Protein AF-A0AA38CGT9-F1 (afdb_monomer_lite)

pLDDT: mean 78.84, std 23.97, range [26.47, 98.62]

Sequence (277 aa):
IRGKESAFHPVMIKVRHFITTVLLWPCLDSDEVLKAQHGCIDCLALMICSEFGISDTNLPSSQSSNPDTPQKKSRLIEEVIDQPDHATLQSNAVAESVISAVIRSLTLQQETLPFIISKEPHSSISDDGQKTSIPMTFRLCMANVLISACQKISRSGKSLLSSMTLPALIDFVRVSDNPQMRSACLQVVFTAVYHLKSFVLPYANDLLRLSIDALRNRGLAEERIVGAKLMASLMASDEVVVKEIAPNLMDAKVVLRNISFMDTSMEVRSLCEKLLE

InterPro domains:
  IPR016024 Armadillo-type fold [SSF48371] (28-252)

Foldseek 3Di:
DAFLVVLPDVVVVVVLLVLLLLLPDDPPVDPVSVVSLVVSLLVLLVSLLRNQVDPDDDDPDDDDDDDDDDDPDDDDDDDDDDDDDDDDPPPPPPPDRSLNVLLCLQQDFFDQPPPRCPPDPDDPDDPDPPRDTRDPSSSLSSLSSLLSNLQPHDLRCLLVSLVSLVVSLLVSLVPDPDLVSNLSSLLSVLSSLQRSFCSNQVCLQSLLVCLLVQCVDPGDPSSVLSSLSSNVSQCVGDPSSVVSCVVVVVVVLVSLVVCLPDPPDPSSNVSSVVVND

Organism: Taxus chinensis (NCBI:txid29808)

Radius of gyration: 22.94 Å; chains: 1; bounding box: 50×61×73 Å

Structure (mmCIF, N/CA/C/O backbone):
data_AF-A0AA38CGT9-F1
#
_entry.id   AF-A0AA38CGT9-F1
#
loop_
_atom_site.group_PDB
_atom_site.id
_atom_site.type_symbol
_atom_site.label_atom_id
_atom_site.label_alt_id
_atom_site.label_comp_id
_atom_site.label_asym_id
_atom_site.label_entity_id
_atom_site.label_seq_id
_atom_site.pdbx_PDB_ins_code
_atom_site.Cartn_x
_atom_site.Cartn_y
_atom_site.Cartn_z
_atom_site.occupancy
_atom_site.B_iso_or_equiv
_atom_site.auth_seq_id
_atom_site.auth_comp_id
_atom_site.auth_asym_id
_atom_site.auth_atom_id
_atom_site.pdbx_PDB_model_num
ATOM 1 N N . ILE A 1 1 ? 9.557 13.959 -28.254 1.00 47.53 1 ILE A N 1
ATOM 2 C CA . ILE A 1 1 ? 8.501 13.104 -27.663 1.00 47.53 1 ILE A CA 1
ATOM 3 C C . ILE A 1 1 ? 8.327 13.552 -26.218 1.00 47.53 1 ILE A C 1
ATOM 5 O O . ILE A 1 1 ? 9.305 13.535 -25.482 1.00 47.53 1 ILE A O 1
ATOM 9 N N . ARG A 1 2 ? 7.162 14.089 -25.844 1.00 48.09 2 ARG A N 1
ATOM 10 C CA . ARG A 1 2 ? 6.858 14.542 -24.474 1.00 48.09 2 ARG A CA 1
ATOM 11 C C . ARG A 1 2 ? 5.537 13.908 -24.047 1.00 48.09 2 ARG A C 1
ATOM 13 O O . ARG A 1 2 ? 4.644 13.776 -24.875 1.00 48.09 2 ARG A O 1
ATOM 20 N N . GLY A 1 3 ? 5.409 13.544 -22.773 1.00 57.91 3 GLY A N 1
ATOM 21 C CA . GLY A 1 3 ? 4.135 13.089 -22.217 1.00 57.91 3 GLY A CA 1
ATOM 22 C C . GLY A 1 3 ? 3.815 11.610 -22.363 1.00 57.91 3 GLY A C 1
ATOM 23 O O . GLY A 1 3 ? 4.720 10.786 -22.439 1.00 57.91 3 GLY A O 1
ATOM 24 N N . LYS A 1 4 ? 2.516 11.286 -22.414 1.00 53.25 4 LYS A N 1
ATOM 25 C CA . LYS A 1 4 ? 1.984 9.913 -22.472 1.00 53.25 4 LYS A CA 1
ATOM 26 C C . LYS A 1 4 ? 2.553 9.098 -23.643 1.00 53.25 4 LYS A C 1
ATOM 28 O O . LYS A 1 4 ? 2.815 7.912 -23.493 1.00 53.25 4 LYS A O 1
ATOM 33 N N . GLU A 1 5 ? 2.840 9.746 -24.772 1.00 54.81 5 GLU A N 1
ATOM 34 C CA . GLU A 1 5 ? 3.484 9.127 -25.944 1.00 54.81 5 GLU A CA 1
ATOM 35 C C . GLU A 1 5 ? 4.954 8.745 -25.699 1.00 54.81 5 GLU A C 1
ATOM 37 O O . GLU A 1 5 ? 5.496 7.873 -26.373 1.00 54.81 5 GLU A O 1
ATOM 42 N N . SER A 1 6 ? 5.608 9.362 -24.708 1.00 60.78 6 SER A N 1
ATOM 43 C CA . SER A 1 6 ? 6.970 9.006 -24.309 1.00 60.78 6 SER A CA 1
ATOM 44 C C . SER A 1 6 ? 7.015 7.673 -23.575 1.00 60.78 6 SER A C 1
ATOM 46 O O . SER A 1 6 ? 7.972 6.935 -23.780 1.00 60.78 6 SER A O 1
ATOM 48 N N . ALA A 1 7 ? 6.004 7.345 -22.762 1.00 57.72 7 ALA A N 1
ATOM 49 C CA . ALA A 1 7 ? 5.976 6.116 -21.961 1.00 57.72 7 ALA A CA 1
ATOM 50 C C . ALA A 1 7 ? 5.970 4.844 -22.828 1.00 57.72 7 ALA A C 1
ATOM 52 O O . ALA A 1 7 ? 6.564 3.835 -22.456 1.0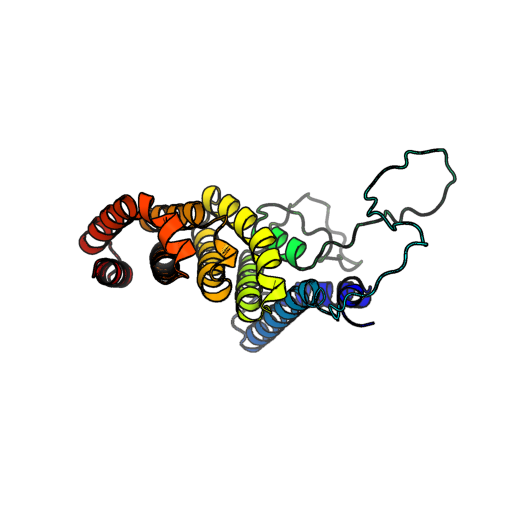0 57.72 7 ALA A O 1
ATOM 53 N N . PHE A 1 8 ? 5.376 4.925 -24.021 1.00 63.81 8 PHE A N 1
ATOM 54 C CA . PHE A 1 8 ? 5.295 3.822 -24.982 1.00 63.81 8 PHE A CA 1
ATOM 55 C C . PHE A 1 8 ? 6.415 3.840 -26.031 1.00 63.81 8 PHE A C 1
ATOM 57 O O . PHE A 1 8 ? 6.437 3.006 -26.936 1.00 63.81 8 PHE A O 1
ATOM 64 N N . HIS A 1 9 ? 7.368 4.771 -25.927 1.00 72.31 9 HIS A N 1
ATOM 65 C CA . HIS A 1 9 ? 8.495 4.830 -26.847 1.00 72.31 9 HIS A CA 1
ATOM 66 C C . HIS A 1 9 ? 9.401 3.592 -26.674 1.00 72.31 9 HIS A C 1
ATOM 68 O O . HIS A 1 9 ? 9.695 3.214 -25.537 1.00 72.31 9 HIS A O 1
ATOM 74 N N . PRO A 1 10 ? 9.948 2.992 -27.751 1.00 74.56 10 PRO A N 1
ATOM 75 C CA . PRO A 1 10 ? 10.809 1.806 -27.654 1.00 74.56 10 PRO A CA 1
ATOM 76 C C . PRO A 1 10 ? 12.014 1.968 -26.713 1.00 74.56 10 PRO A C 1
ATOM 78 O O . PRO A 1 10 ? 12.469 1.004 -26.099 1.00 74.56 10 PRO A O 1
ATOM 81 N N . VAL A 1 11 ? 12.522 3.195 -26.551 1.00 79.38 11 VAL A N 1
ATOM 82 C CA . VAL A 1 11 ? 13.585 3.488 -25.572 1.00 79.38 11 VAL A CA 1
ATOM 83 C C . VAL A 1 11 ? 13.093 3.296 -24.138 1.00 79.38 11 VAL A C 1
ATOM 85 O O . VAL A 1 11 ? 13.843 2.767 -23.330 1.00 79.38 11 VAL A O 1
ATOM 88 N N . MET A 1 12 ? 11.846 3.647 -23.812 1.00 80.50 12 MET A N 1
ATOM 89 C CA . MET A 1 12 ? 11.295 3.412 -22.471 1.00 80.50 12 MET A CA 1
ATOM 90 C C . MET A 1 12 ? 11.120 1.927 -22.175 1.00 80.50 12 MET A C 1
ATOM 92 O O . MET A 1 12 ? 11.349 1.508 -21.045 1.00 80.50 12 MET A O 1
ATOM 96 N N . ILE A 1 13 ? 10.824 1.110 -23.190 1.00 79.44 13 ILE A N 1
ATOM 97 C CA . ILE A 1 13 ? 10.810 -0.351 -23.044 1.00 79.44 13 ILE A CA 1
ATOM 98 C C . ILE A 1 13 ? 12.214 -0.863 -22.679 1.00 79.44 13 ILE A C 1
ATOM 100 O O . ILE A 1 13 ? 12.352 -1.653 -21.745 1.00 79.44 13 ILE A O 1
ATOM 104 N N . LYS A 1 14 ? 13.263 -0.373 -23.358 1.00 83.38 14 LYS A N 1
ATOM 105 C CA . LYS A 1 14 ? 14.663 -0.716 -23.039 1.00 83.38 14 LYS A CA 1
ATOM 106 C C . LYS A 1 14 ? 15.088 -0.220 -21.653 1.00 83.38 14 LYS A C 1
ATOM 108 O O . LYS A 1 14 ? 15.727 -0.965 -20.919 1.00 83.38 14 LYS A O 1
ATOM 113 N N . VAL A 1 15 ? 14.707 1.004 -21.280 1.00 86.69 15 VAL A N 1
ATOM 114 C CA . VAL A 1 15 ? 14.969 1.572 -19.947 1.00 86.69 15 VAL A CA 1
ATOM 115 C C . VAL A 1 15 ? 14.295 0.728 -18.867 1.00 86.69 15 VAL A C 1
ATOM 117 O O . VAL A 1 15 ? 14.950 0.341 -17.906 1.00 86.69 15 VAL A O 1
ATOM 120 N N . ARG A 1 16 ? 13.023 0.358 -19.052 1.00 87.00 16 ARG A N 1
ATOM 121 C CA . ARG A 1 16 ? 12.296 -0.523 -18.129 1.00 87.00 16 ARG A CA 1
ATOM 122 C C . ARG A 1 16 ? 12.985 -1.876 -17.979 1.00 87.00 16 ARG A C 1
ATOM 124 O O . ARG A 1 16 ? 13.112 -2.366 -16.861 1.00 87.00 16 ARG A O 1
ATOM 131 N N . HIS A 1 17 ? 13.443 -2.467 -19.080 1.00 85.44 17 HIS A N 1
ATOM 132 C CA . HIS A 1 17 ? 14.193 -3.720 -19.036 1.00 85.44 17 HIS A CA 1
ATOM 133 C C . HIS A 1 17 ? 15.483 -3.570 -18.218 1.00 85.44 17 HIS A C 1
ATOM 135 O O . HIS A 1 17 ? 15.689 -4.331 -17.280 1.00 85.44 17 HIS A O 1
ATOM 141 N N . PHE A 1 18 ? 16.289 -2.539 -18.496 1.00 89.12 18 PHE A N 1
ATOM 142 C CA . PHE A 1 18 ? 17.517 -2.267 -17.745 1.00 89.12 18 PHE A CA 1
ATOM 143 C C . PHE A 1 18 ? 17.257 -2.082 -16.244 1.00 89.12 18 PHE A C 1
ATOM 145 O O . PHE A 1 18 ? 17.912 -2.720 -15.422 1.00 89.12 18 PHE A O 1
ATOM 152 N N . ILE A 1 19 ? 16.261 -1.264 -15.886 1.00 92.25 19 ILE A N 1
ATOM 153 C CA . ILE A 1 19 ? 15.870 -1.051 -14.489 1.00 92.25 19 ILE A CA 1
ATOM 154 C C . ILE A 1 19 ? 15.489 -2.379 -13.829 1.00 92.25 19 ILE A C 1
ATOM 156 O O . ILE A 1 19 ? 15.904 -2.666 -12.708 1.00 92.25 19 ILE A O 1
ATOM 160 N N . THR A 1 20 ? 14.725 -3.215 -14.531 1.00 89.06 20 THR A N 1
ATOM 161 C CA . THR A 1 20 ? 14.273 -4.492 -13.978 1.00 89.06 20 THR A CA 1
ATOM 162 C C . THR A 1 20 ? 15.441 -5.447 -13.730 1.00 89.06 20 THR A C 1
ATOM 164 O O . THR A 1 20 ? 15.470 -6.110 -12.698 1.00 89.06 20 THR A O 1
ATOM 167 N N . THR A 1 21 ? 16.442 -5.463 -14.614 1.00 89.31 21 THR A N 1
ATOM 168 C CA . THR A 1 21 ? 17.681 -6.229 -14.419 1.00 89.31 21 THR A CA 1
ATOM 169 C C . THR A 1 21 ? 18.434 -5.789 -13.162 1.00 89.31 21 THR A C 1
ATOM 171 O O . THR A 1 21 ? 18.861 -6.640 -12.387 1.00 89.31 21 THR A O 1
ATOM 174 N N . VAL A 1 22 ? 18.550 -4.478 -12.913 1.00 90.44 22 VAL A N 1
ATOM 175 C CA . VAL A 1 22 ? 19.199 -3.944 -11.698 1.00 90.44 22 VAL A CA 1
ATOM 176 C C . VAL A 1 22 ? 18.428 -4.330 -10.432 1.00 90.44 22 VAL A C 1
ATOM 178 O O . VAL A 1 22 ? 19.018 -4.724 -9.427 1.00 90.44 22 VAL A O 1
ATOM 181 N N . LEU A 1 23 ? 17.095 -4.273 -10.472 1.00 91.19 23 LEU A N 1
ATOM 182 C CA . LEU A 1 23 ? 16.244 -4.665 -9.342 1.00 91.19 23 LEU A CA 1
ATOM 183 C C . LEU A 1 23 ? 16.287 -6.170 -9.035 1.00 91.19 23 LEU A C 1
ATOM 185 O O . LEU A 1 23 ? 15.929 -6.574 -7.932 1.00 91.19 23 LEU A O 1
ATOM 189 N N . LEU A 1 24 ? 16.732 -6.994 -9.986 1.00 90.12 24 LEU A N 1
ATOM 190 C CA . LEU A 1 24 ? 16.938 -8.432 -9.802 1.00 90.12 24 LEU A CA 1
ATOM 191 C C . LEU A 1 24 ? 18.344 -8.785 -9.301 1.00 90.12 24 LEU A C 1
ATOM 193 O O . LEU A 1 24 ? 18.603 -9.959 -9.031 1.00 90.12 24 LEU A O 1
ATOM 197 N N . TRP A 1 25 ? 19.256 -7.814 -9.166 1.00 88.75 25 TRP A N 1
ATOM 198 C CA . TRP A 1 25 ? 20.580 -8.093 -8.621 1.00 88.75 25 TRP A CA 1
ATOM 199 C C . TRP A 1 25 ? 20.498 -8.671 -7.203 1.00 88.75 25 TRP A C 1
ATOM 201 O O . TRP A 1 25 ? 19.700 -8.201 -6.382 1.00 88.75 25 TRP A O 1
ATOM 211 N N . PRO A 1 26 ? 21.325 -9.685 -6.891 1.00 81.38 26 PRO A N 1
ATOM 212 C CA . PRO A 1 26 ? 21.371 -10.254 -5.558 1.00 81.38 26 PRO A CA 1
ATOM 213 C C . PRO A 1 26 ? 21.882 -9.195 -4.581 1.00 81.38 26 PRO A C 1
ATOM 215 O O . PRO A 1 26 ? 22.960 -8.626 -4.752 1.00 81.38 26 PRO A O 1
ATOM 218 N N . CYS A 1 27 ? 21.095 -8.932 -3.544 1.00 67.75 27 CYS A N 1
ATOM 219 C CA . CYS A 1 27 ? 21.459 -7.996 -2.492 1.00 67.75 27 CYS A CA 1
ATOM 220 C C . CYS A 1 27 ? 22.403 -8.691 -1.499 1.00 67.75 27 CYS A C 1
ATOM 222 O O . CYS A 1 27 ? 21.983 -9.140 -0.439 1.00 67.75 27 CYS A O 1
ATOM 224 N N . LEU A 1 28 ? 23.670 -8.853 -1.885 1.00 64.12 28 LEU A N 1
ATOM 225 C CA . LEU A 1 28 ? 24.733 -9.383 -1.028 1.00 64.12 28 LEU A CA 1
ATOM 226 C C . LEU A 1 28 ? 25.359 -8.225 -0.237 1.00 64.12 28 LEU A C 1
ATOM 228 O O . LEU A 1 28 ? 26.441 -7.778 -0.600 1.00 64.12 28 LEU A O 1
ATOM 232 N N . ASP A 1 29 ? 24.632 -7.676 0.745 1.00 61.06 29 ASP A N 1
ATOM 233 C CA . ASP A 1 29 ? 25.070 -6.648 1.722 1.00 61.06 29 ASP A CA 1
ATOM 234 C C . ASP A 1 29 ? 25.970 -5.511 1.185 1.00 61.06 29 ASP A C 1
ATOM 236 O O . ASP A 1 29 ? 26.793 -4.940 1.899 1.00 61.06 29 ASP A O 1
ATOM 240 N N . SER A 1 30 ? 25.825 -5.158 -0.093 1.00 75.12 30 SER A N 1
ATOM 241 C CA . SER A 1 30 ? 26.605 -4.104 -0.731 1.00 75.12 30 SER A CA 1
ATOM 242 C C . SER A 1 30 ? 25.763 -2.840 -0.804 1.00 75.12 30 SER A C 1
ATOM 244 O O . SER A 1 30 ? 24.785 -2.778 -1.555 1.00 75.12 30 SER A O 1
ATOM 246 N N . ASP A 1 31 ? 26.176 -1.815 -0.058 1.00 83.62 31 ASP A N 1
ATOM 247 C CA . ASP A 1 31 ? 25.541 -0.491 -0.049 1.00 83.62 31 ASP A CA 1
ATOM 248 C C . ASP A 1 31 ? 25.339 0.078 -1.462 1.00 83.62 31 ASP A C 1
ATOM 250 O O . ASP A 1 31 ? 24.349 0.758 -1.730 1.00 83.62 31 ASP A O 1
ATOM 254 N N . GLU A 1 32 ? 26.246 -0.219 -2.393 1.00 88.19 32 GLU A N 1
ATOM 255 C CA . GLU A 1 32 ? 26.167 0.265 -3.773 1.00 88.19 32 GLU A CA 1
ATOM 256 C C . GLU A 1 32 ? 25.029 -0.392 -4.567 1.00 88.19 32 GLU A C 1
ATOM 258 O O . GLU A 1 32 ? 24.327 0.288 -5.319 1.00 88.19 32 GLU A O 1
ATOM 263 N N . VAL A 1 33 ? 24.778 -1.690 -4.355 1.00 87.44 33 VAL A N 1
ATOM 264 C CA . VAL A 1 33 ? 23.647 -2.396 -4.984 1.00 87.44 33 VAL A CA 1
ATOM 265 C C . VAL A 1 33 ? 22.328 -1.831 -4.465 1.00 87.44 33 VAL A C 1
ATOM 267 O O . VAL A 1 33 ? 21.442 -1.514 -5.259 1.00 87.44 33 VAL A O 1
ATOM 270 N N . LEU A 1 34 ? 22.214 -1.622 -3.151 1.00 88.19 34 LEU A N 1
ATOM 271 C CA . LEU A 1 34 ? 21.019 -1.040 -2.535 1.00 88.19 34 LEU A CA 1
ATOM 272 C C . LEU A 1 34 ? 20.738 0.380 -3.043 1.00 88.19 34 LEU A C 1
ATOM 274 O O . LEU A 1 34 ? 19.595 0.700 -3.376 1.00 88.19 34 LEU A O 1
ATOM 278 N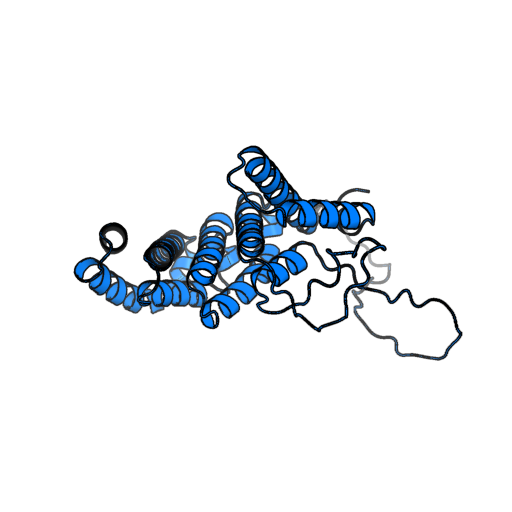 N . LYS A 1 35 ? 21.769 1.225 -3.172 1.00 90.81 35 LYS A N 1
ATOM 279 C CA . LYS A 1 35 ? 21.636 2.574 -3.753 1.00 90.81 35 LYS A CA 1
ATOM 280 C C . LYS A 1 35 ? 21.158 2.523 -5.203 1.00 90.81 35 LYS A C 1
ATOM 282 O O . LYS A 1 35 ? 20.254 3.274 -5.572 1.00 90.81 35 LYS A O 1
ATOM 287 N N . ALA A 1 36 ? 21.721 1.627 -6.016 1.00 92.56 36 ALA A N 1
ATOM 288 C CA . ALA A 1 36 ? 21.302 1.450 -7.405 1.00 92.56 36 ALA A CA 1
ATOM 289 C C . ALA A 1 36 ? 19.837 0.992 -7.505 1.00 92.56 36 ALA A C 1
ATOM 291 O O . ALA A 1 36 ? 19.068 1.531 -8.306 1.00 92.56 36 ALA A O 1
ATOM 292 N N . GLN A 1 37 ? 19.423 0.054 -6.650 1.00 93.38 37 GLN A N 1
ATOM 293 C CA . GLN A 1 37 ? 18.037 -0.408 -6.573 1.00 93.38 37 GLN A CA 1
ATOM 294 C C . GLN A 1 37 ? 17.087 0.704 -6.117 1.00 93.38 37 GLN A C 1
ATOM 296 O O . GLN A 1 37 ? 16.008 0.855 -6.688 1.00 93.38 37 GLN A O 1
ATOM 301 N N . HIS A 1 38 ? 17.492 1.535 -5.156 1.00 93.50 38 HIS A N 1
ATOM 302 C CA . HIS A 1 38 ? 16.701 2.683 -4.719 1.00 93.50 38 HIS A CA 1
ATOM 303 C C . HIS A 1 38 ? 16.511 3.714 -5.844 1.00 93.50 38 HIS A C 1
ATOM 305 O O . HIS A 1 38 ? 15.390 4.152 -6.101 1.00 93.50 38 HIS A O 1
ATOM 311 N N . GLY A 1 39 ? 17.576 4.028 -6.592 1.00 95.44 39 GLY A N 1
ATOM 312 C CA . GLY A 1 39 ? 17.483 4.882 -7.782 1.00 95.44 39 GLY A CA 1
ATOM 313 C C . GLY A 1 39 ? 16.562 4.298 -8.862 1.00 95.44 39 GLY A C 1
ATOM 314 O O . GLY A 1 39 ? 15.791 5.023 -9.491 1.00 95.44 39 GLY A O 1
ATOM 315 N N . CYS A 1 40 ? 16.583 2.977 -9.039 1.00 96.50 40 CYS A N 1
ATOM 316 C CA . CYS A 1 40 ? 15.691 2.257 -9.947 1.00 96.50 40 CYS A CA 1
ATOM 317 C C . CYS A 1 40 ? 14.219 2.310 -9.514 1.00 96.50 40 CYS A C 1
ATOM 319 O O . CYS A 1 40 ? 13.343 2.537 -10.352 1.00 96.50 40 CYS A O 1
ATOM 321 N N . ILE A 1 41 ? 13.948 2.146 -8.216 1.00 96.62 41 ILE A N 1
ATOM 322 C CA . ILE A 1 41 ? 12.610 2.293 -7.627 1.00 96.62 41 ILE A CA 1
ATOM 323 C C . ILE A 1 41 ? 12.056 3.688 -7.929 1.00 96.62 41 ILE A C 1
ATOM 325 O O . ILE A 1 41 ? 10.935 3.830 -8.422 1.00 96.62 41 ILE A O 1
ATOM 329 N N . ASP A 1 42 ? 12.869 4.715 -7.696 1.00 96.44 42 ASP A N 1
ATOM 330 C CA . ASP A 1 42 ? 12.487 6.099 -7.942 1.00 96.44 42 ASP A CA 1
ATOM 331 C C . ASP A 1 42 ? 12.273 6.408 -9.422 1.00 96.44 42 ASP A C 1
ATOM 333 O O . ASP A 1 42 ? 11.343 7.139 -9.773 1.00 96.44 42 ASP A O 1
ATOM 337 N N . CYS A 1 43 ? 13.082 5.820 -10.303 1.00 95.31 43 CYS A N 1
ATOM 338 C CA . CYS A 1 43 ? 12.905 5.961 -11.740 1.00 95.31 43 CYS A CA 1
ATOM 339 C C . CYS A 1 43 ? 11.570 5.356 -12.204 1.00 95.31 43 CYS A C 1
ATOM 341 O O . CYS A 1 43 ? 10.806 6.033 -12.894 1.00 95.31 43 CYS A O 1
ATOM 343 N N . LEU A 1 44 ? 11.230 4.134 -11.772 1.00 94.75 44 LEU A N 1
ATOM 344 C CA . LEU A 1 44 ? 9.938 3.516 -12.101 1.00 94.75 44 LEU A CA 1
ATOM 345 C C . LEU A 1 44 ? 8.757 4.311 -11.541 1.00 94.75 44 LEU A C 1
ATOM 347 O O . LEU A 1 44 ? 7.756 4.482 -12.235 1.00 94.75 44 LEU A O 1
ATOM 351 N N . ALA A 1 45 ? 8.872 4.843 -10.323 1.00 95.81 45 ALA A N 1
ATOM 352 C CA . ALA A 1 45 ? 7.835 5.686 -9.740 1.00 95.81 45 ALA A CA 1
ATOM 353 C C . ALA A 1 45 ? 7.592 6.954 -10.577 1.00 95.81 45 ALA A C 1
ATOM 355 O O . ALA A 1 45 ? 6.442 7.325 -10.820 1.00 95.81 45 ALA A O 1
ATOM 356 N N . LEU A 1 46 ? 8.656 7.593 -11.078 1.00 92.88 46 LEU A N 1
ATOM 357 C CA . LEU A 1 46 ? 8.547 8.736 -11.989 1.00 92.88 46 LEU A CA 1
ATOM 358 C C . LEU A 1 46 ? 7.952 8.343 -13.344 1.00 92.88 46 LEU A C 1
ATOM 360 O O . LEU A 1 46 ? 7.147 9.101 -13.886 1.00 92.88 46 LEU A O 1
ATOM 364 N N . MET A 1 47 ? 8.291 7.162 -13.871 1.00 91.62 47 MET A N 1
ATOM 365 C CA . MET A 1 47 ? 7.662 6.638 -15.085 1.00 91.62 47 MET A CA 1
ATOM 366 C C . MET A 1 47 ? 6.149 6.482 -14.884 1.00 91.62 47 MET A C 1
ATOM 368 O O . MET A 1 47 ? 5.394 7.033 -15.682 1.00 91.62 47 MET A O 1
ATOM 372 N N . ILE A 1 48 ? 5.700 5.864 -13.784 1.00 92.12 48 ILE A N 1
ATOM 373 C CA . ILE A 1 48 ? 4.271 5.768 -13.424 1.00 92.12 48 ILE A CA 1
ATOM 374 C C . ILE A 1 48 ? 3.635 7.160 -13.332 1.00 92.12 48 ILE A C 1
ATOM 376 O O . ILE A 1 48 ? 2.592 7.414 -13.930 1.00 92.12 48 ILE A O 1
ATOM 380 N N . CYS A 1 49 ? 4.274 8.100 -12.629 1.00 92.19 49 CYS A N 1
ATOM 381 C CA . CYS A 1 49 ? 3.751 9.462 -12.511 1.00 92.19 49 CYS A CA 1
ATOM 382 C C . CYS A 1 49 ? 3.613 10.148 -13.879 1.00 92.19 49 CYS A C 1
ATOM 384 O O . CYS A 1 49 ? 2.654 10.883 -14.110 1.00 92.19 49 CYS A O 1
ATOM 386 N N . SER A 1 50 ? 4.543 9.888 -14.802 1.00 87.62 50 SER A N 1
ATOM 387 C CA . SER A 1 50 ? 4.518 10.445 -16.155 1.00 87.62 50 SER A CA 1
ATOM 388 C C . SER A 1 50 ? 3.431 9.836 -17.047 1.00 87.62 50 SER A C 1
ATOM 390 O O . SER A 1 50 ? 2.878 10.555 -17.880 1.00 87.62 50 SER A O 1
ATOM 392 N N . GLU A 1 51 ? 3.057 8.564 -16.840 1.00 86.88 51 GLU A N 1
ATOM 393 C CA . GLU A 1 51 ? 1.937 7.921 -17.552 1.00 86.88 51 GLU A CA 1
ATOM 394 C C . GLU A 1 51 ? 0.610 8.636 -17.279 1.00 86.88 51 GLU A C 1
ATOM 396 O O . GLU A 1 51 ? -0.247 8.741 -18.161 1.00 86.88 51 GLU A O 1
ATOM 401 N N . PHE A 1 52 ? 0.473 9.182 -16.072 1.00 82.25 52 PHE A N 1
ATOM 402 C CA . PHE A 1 52 ? -0.701 9.926 -15.619 1.00 82.25 52 PHE A CA 1
ATOM 403 C C . PHE A 1 52 ? -0.557 11.446 -15.758 1.00 82.25 52 PHE A C 1
ATOM 405 O O . PHE A 1 52 ? -1.504 12.189 -15.509 1.00 82.25 52 PHE A O 1
ATOM 412 N N . GLY A 1 53 ? 0.621 11.918 -16.170 1.00 61.59 53 GLY A N 1
ATOM 413 C CA . GLY A 1 53 ? 1.018 13.321 -16.112 1.00 61.59 53 GLY A CA 1
ATOM 414 C C . GLY A 1 53 ? 0.435 14.238 -17.187 1.00 61.59 53 GLY A C 1
ATOM 415 O O . GLY A 1 53 ? 0.731 15.427 -17.151 1.00 61.59 53 GLY A O 1
ATOM 416 N N . ILE A 1 54 ? -0.378 13.754 -18.135 1.00 54.88 54 ILE A N 1
ATOM 417 C CA . ILE A 1 54 ? -0.994 14.613 -19.163 1.00 54.88 54 ILE A CA 1
ATOM 418 C C . ILE A 1 54 ? -2.460 14.246 -19.391 1.00 54.88 54 ILE A C 1
ATOM 420 O O . ILE A 1 54 ? -2.813 13.497 -20.299 1.00 54.88 54 ILE A O 1
ATOM 424 N N . SER A 1 55 ? -3.337 14.819 -18.575 1.00 45.28 55 SER A N 1
ATOM 425 C CA . SER A 1 55 ? -4.720 15.103 -18.990 1.00 45.28 55 SER A CA 1
ATOM 426 C C . SER A 1 55 ? -5.115 16.571 -18.805 1.00 45.28 55 SER A C 1
ATOM 428 O O . SER A 1 55 ? -6.213 16.940 -19.193 1.00 45.28 55 SER A O 1
ATOM 430 N N . ASP A 1 56 ? -4.194 17.430 -18.349 1.00 41.62 56 ASP A N 1
ATOM 431 C CA . ASP A 1 56 ? -4.425 18.869 -18.196 1.00 41.62 56 ASP A CA 1
ATOM 432 C C . ASP A 1 56 ? -3.458 19.674 -19.078 1.00 41.62 56 ASP A C 1
ATOM 434 O O . ASP A 1 56 ? -2.501 20.283 -18.606 1.00 41.62 56 ASP A O 1
ATOM 438 N N . THR A 1 57 ? -3.701 19.692 -20.387 1.00 37.41 57 THR A N 1
ATOM 439 C CA . THR A 1 57 ? -3.259 20.812 -21.231 1.00 37.41 57 THR A CA 1
ATOM 440 C C . THR A 1 57 ? -4.484 21.483 -21.832 1.00 37.41 57 THR A C 1
ATOM 442 O O . THR A 1 57 ? -4.989 21.056 -22.863 1.00 37.41 57 THR A O 1
ATOM 445 N N . ASN A 1 58 ? -4.913 22.550 -21.156 1.00 34.50 58 ASN A N 1
ATOM 446 C CA . ASN A 1 58 ? -5.614 23.718 -21.691 1.00 34.50 58 ASN A CA 1
ATOM 447 C C . ASN A 1 58 ? -6.910 23.467 -22.483 1.00 34.50 58 ASN A C 1
ATOM 449 O O . ASN A 1 58 ? -6.910 23.521 -23.711 1.00 34.50 58 ASN A O 1
ATOM 453 N N . LEU A 1 59 ? -8.043 23.370 -21.782 1.00 32.88 59 LEU A N 1
ATOM 454 C CA . LEU A 1 59 ? -9.305 23.874 -22.326 1.00 32.88 59 LEU A CA 1
ATOM 455 C C . LEU A 1 59 ? -9.606 25.225 -21.655 1.00 32.88 59 LEU A C 1
ATOM 457 O O . LEU A 1 59 ? -10.009 25.237 -20.491 1.00 32.88 59 LEU A O 1
ATOM 461 N N . PRO A 1 60 ? -9.404 26.375 -22.321 1.00 37.12 60 PRO A N 1
ATOM 462 C CA . PRO A 1 60 ? -9.991 27.610 -21.840 1.00 37.12 60 PRO A CA 1
ATOM 463 C C . PRO A 1 60 ? -11.500 27.536 -22.088 1.00 37.12 60 PRO A C 1
ATOM 465 O O . PRO A 1 60 ? -11.976 27.502 -23.221 1.00 37.12 60 PRO A O 1
ATOM 468 N N . SER A 1 61 ? -12.261 27.499 -21.001 1.00 37.88 61 SER A N 1
ATOM 469 C CA . SER A 1 61 ? -13.689 27.778 -21.009 1.00 37.88 61 SER A CA 1
ATOM 470 C C . SER A 1 61 ? -13.925 29.200 -21.516 1.00 37.88 61 SER A C 1
ATOM 472 O O . SER A 1 61 ? -13.573 30.163 -20.836 1.00 37.88 61 SER A O 1
ATOM 474 N N . SER A 1 62 ? -14.539 29.351 -22.686 1.00 33.53 62 SER A N 1
ATOM 475 C CA . SER A 1 62 ? -15.237 30.575 -23.089 1.00 33.53 62 SER A CA 1
ATOM 476 C C . SER A 1 62 ? -16.307 30.230 -24.116 1.00 33.53 62 SER A C 1
ATOM 478 O O . SER A 1 62 ? -16.035 29.644 -25.159 1.00 33.53 62 SER A O 1
ATOM 480 N N . GLN A 1 63 ? -17.537 30.580 -23.769 1.00 37.94 63 GLN A N 1
ATOM 481 C CA . GLN A 1 63 ? -18.722 30.519 -24.609 1.00 37.94 63 GLN A CA 1
ATOM 482 C C . GLN A 1 63 ? -18.533 31.391 -25.859 1.00 37.94 63 GLN A C 1
ATOM 484 O O . GLN A 1 63 ? -18.138 32.547 -25.742 1.00 37.94 63 GLN A O 1
ATOM 489 N N . SER A 1 64 ? -18.865 30.861 -27.035 1.00 30.44 64 SER A N 1
ATOM 490 C CA . SER A 1 64 ? -19.321 31.647 -28.185 1.00 30.44 64 SER A CA 1
ATOM 491 C C . SER A 1 64 ? -19.936 30.708 -29.224 1.00 30.44 64 SER A C 1
ATOM 493 O O . SER A 1 64 ? -19.355 29.695 -29.606 1.00 30.44 64 SER A O 1
ATOM 495 N N . SER A 1 65 ? -21.159 31.034 -29.608 1.00 36.44 65 SER A N 1
ATOM 496 C CA . SER A 1 65 ? -22.057 30.349 -30.528 1.00 36.44 65 SER A CA 1
ATOM 497 C C . SER A 1 65 ? -21.578 30.358 -31.984 1.00 36.44 65 SER A C 1
ATOM 499 O O . SER A 1 65 ? -21.333 31.432 -32.525 1.00 36.44 65 SER A O 1
ATOM 501 N N . ASN A 1 66 ? -21.563 29.189 -32.635 1.00 30.77 66 ASN A N 1
ATOM 502 C CA . ASN A 1 66 ? -22.080 28.989 -33.999 1.00 30.77 66 ASN A CA 1
ATOM 503 C C . ASN A 1 66 ? -22.201 27.484 -34.330 1.00 30.77 66 ASN A C 1
ATOM 505 O O . ASN A 1 66 ? -21.314 26.714 -33.951 1.00 30.77 66 ASN A O 1
ATOM 509 N N . PRO A 1 67 ? -23.279 27.044 -35.009 1.00 40.91 67 PRO A N 1
ATOM 510 C CA . PRO A 1 67 ? -23.461 25.664 -35.435 1.00 40.91 67 PRO A CA 1
ATOM 511 C C . PRO A 1 67 ? -22.900 25.499 -36.851 1.00 40.91 67 PRO A C 1
ATOM 513 O O . PRO A 1 67 ? -23.329 26.217 -37.738 1.00 40.91 67 PRO A O 1
ATOM 516 N N . ASP A 1 68 ? -21.915 24.618 -37.035 1.00 35.25 68 ASP A N 1
ATOM 517 C CA . ASP A 1 68 ? -21.661 23.859 -38.276 1.00 35.25 68 ASP A CA 1
ATOM 518 C C . ASP A 1 68 ? -20.247 23.273 -38.246 1.00 35.25 68 ASP A C 1
ATOM 520 O O . ASP A 1 68 ? -19.293 23.880 -38.725 1.00 35.25 68 ASP A O 1
ATOM 524 N N . THR A 1 69 ? -20.087 22.082 -37.658 1.00 29.83 69 THR A N 1
ATOM 525 C CA . THR A 1 69 ? -19.137 21.044 -38.119 1.00 29.83 69 THR A CA 1
ATOM 526 C C . THR A 1 69 ? -19.303 19.756 -37.293 1.00 29.83 69 THR A C 1
ATOM 528 O O . THR A 1 69 ? -19.639 19.814 -36.107 1.00 29.83 69 THR A O 1
ATOM 531 N N . PRO A 1 70 ? -19.137 18.567 -37.905 1.00 33.75 70 PRO A N 1
ATOM 532 C CA . PRO A 1 70 ? -19.670 17.318 -37.373 1.00 33.75 70 PRO A CA 1
ATOM 533 C C . PRO A 1 70 ? -18.854 16.747 -36.206 1.00 33.75 70 PRO A C 1
ATOM 535 O O . PRO A 1 70 ? -17.625 16.712 -36.200 1.00 33.75 70 PRO A O 1
ATOM 538 N N . GLN A 1 71 ? -19.605 16.257 -35.221 1.00 29.39 71 GLN A N 1
ATOM 539 C CA . GLN A 1 71 ? -19.177 15.674 -33.953 1.00 29.39 71 GLN A CA 1
ATOM 540 C C . GLN A 1 71 ? -18.146 14.545 -34.125 1.00 29.39 71 GLN A C 1
ATOM 542 O O . GLN A 1 71 ? -18.467 13.467 -34.630 1.00 29.39 71 GLN A O 1
ATOM 547 N N . LYS A 1 72 ? -16.932 14.726 -33.589 1.00 29.88 72 LYS A N 1
ATOM 548 C CA . LYS A 1 72 ? -15.974 13.627 -33.397 1.00 29.88 72 LYS A CA 1
ATOM 549 C C . LYS A 1 72 ? -16.347 12.852 -32.130 1.00 29.88 72 LYS A C 1
ATOM 551 O O . LYS A 1 72 ? -15.809 13.065 -31.048 1.00 29.88 72 LYS A O 1
ATOM 556 N N . LYS A 1 73 ? -17.350 11.985 -32.277 1.00 30.44 73 LYS A N 1
ATOM 557 C CA . LYS A 1 73 ? -17.765 11.000 -31.277 1.00 30.44 73 LYS A CA 1
ATOM 558 C C . LYS A 1 73 ? -16.619 10.008 -31.060 1.00 30.44 73 LYS A C 1
ATOM 560 O O . LYS A 1 73 ? -16.131 9.408 -32.014 1.00 30.44 73 LYS A O 1
ATOM 565 N N . SER A 1 74 ? -16.230 9.843 -29.800 1.00 35.69 74 SER A N 1
ATOM 566 C CA . SER A 1 74 ? -15.505 8.676 -29.299 1.00 35.69 74 SER A CA 1
ATOM 567 C C . SER A 1 74 ? -16.120 7.398 -29.880 1.00 35.69 74 SER A C 1
ATOM 569 O O . SER A 1 74 ? -17.301 7.125 -29.655 1.00 35.69 74 SER A O 1
ATOM 571 N N . ARG A 1 75 ? -15.341 6.647 -30.661 1.00 27.14 75 ARG A N 1
ATOM 572 C CA . ARG A 1 75 ? -15.649 5.266 -31.034 1.00 27.14 75 ARG A CA 1
ATOM 573 C C . ARG A 1 75 ? -14.463 4.401 -30.644 1.00 27.14 75 ARG A C 1
ATOM 575 O O . ARG A 1 75 ? -13.446 4.358 -31.328 1.00 27.14 75 ARG A O 1
ATOM 582 N N . LEU A 1 76 ? -14.618 3.766 -29.491 1.00 32.94 76 LEU A N 1
ATOM 583 C CA . LEU A 1 76 ? -13.985 2.499 -29.175 1.00 32.94 76 LEU A CA 1
ATOM 584 C C . LEU A 1 76 ? -14.751 1.405 -29.937 1.00 32.94 76 LEU A C 1
ATOM 586 O O . LEU A 1 76 ? -15.971 1.366 -29.843 1.00 32.94 76 LEU A O 1
ATOM 590 N N . ILE A 1 77 ? -13.990 0.558 -30.637 1.00 34.03 77 ILE A N 1
ATOM 591 C CA . ILE A 1 77 ? -14.270 -0.845 -30.991 1.00 34.03 77 ILE A CA 1
ATOM 592 C C . ILE A 1 77 ? -15.513 -1.106 -31.860 1.00 34.03 77 ILE A C 1
ATOM 594 O O . ILE A 1 77 ? -16.624 -1.160 -31.357 1.00 34.03 77 ILE A O 1
ATOM 598 N N . GLU A 1 78 ? -15.274 -1.375 -33.145 1.00 32.66 78 GLU A N 1
ATOM 599 C CA . GLU A 1 78 ? -15.821 -2.517 -33.901 1.00 32.66 78 GLU A CA 1
ATOM 600 C C . GLU A 1 78 ? -15.289 -2.435 -35.336 1.00 32.66 78 GLU A C 1
ATOM 602 O O . GLU A 1 78 ? -15.632 -1.507 -36.057 1.00 32.66 78 GLU A O 1
ATOM 607 N N . GLU A 1 79 ? -14.453 -3.390 -35.746 1.00 28.03 79 GLU A N 1
ATOM 608 C CA . GLU A 1 79 ? -14.518 -3.919 -37.111 1.00 28.03 79 GLU A CA 1
ATOM 609 C C . GLU A 1 79 ? -13.858 -5.302 -37.172 1.00 28.03 79 GLU A C 1
ATOM 611 O O . GLU A 1 79 ? -12.703 -5.510 -36.794 1.00 28.03 79 GLU A O 1
ATOM 616 N N . VAL A 1 80 ? -14.683 -6.262 -37.580 1.00 31.69 80 VAL A N 1
ATOM 617 C CA . VAL A 1 80 ? -14.411 -7.685 -37.753 1.00 31.69 80 VAL A CA 1
ATOM 618 C C . VAL A 1 80 ? -13.993 -7.916 -39.211 1.00 31.69 80 VAL A C 1
ATOM 620 O O . VAL A 1 80 ? -14.741 -7.570 -40.113 1.00 31.69 80 VAL A O 1
ATOM 623 N N . ILE A 1 81 ? -12.794 -8.487 -39.377 1.00 36.91 81 ILE A N 1
ATOM 624 C CA . ILE A 1 81 ? -12.316 -9.493 -40.357 1.00 36.91 81 ILE A CA 1
ATOM 625 C C . ILE A 1 81 ? -12.833 -9.420 -41.813 1.00 36.91 81 ILE A C 1
ATOM 627 O O . ILE A 1 81 ? -13.992 -9.728 -42.058 1.00 36.91 81 ILE A O 1
ATOM 631 N N . ASP A 1 82 ? -11.903 -9.271 -42.777 1.00 28.70 82 ASP A N 1
ATOM 632 C CA . ASP A 1 82 ? -11.808 -10.218 -43.908 1.00 28.70 82 ASP A CA 1
ATOM 633 C C . ASP A 1 82 ? -10.399 -10.306 -44.561 1.00 28.70 82 ASP A C 1
ATOM 635 O O . ASP A 1 82 ? -9.930 -9.380 -45.215 1.00 28.70 82 ASP A O 1
ATOM 639 N N . GLN A 1 83 ? -9.782 -11.482 -44.362 1.00 32.81 83 GLN A N 1
ATOM 640 C CA . GLN A 1 83 ? -8.879 -12.264 -45.237 1.00 32.81 83 GLN A CA 1
ATOM 641 C C . GLN A 1 83 ? -7.427 -11.841 -45.616 1.00 32.81 83 GLN A C 1
ATOM 643 O O . GLN A 1 83 ? -7.038 -10.688 -45.461 1.00 32.81 83 GLN A O 1
ATOM 648 N N . PRO A 1 84 ? -6.565 -12.838 -45.966 1.00 45.91 84 PRO A N 1
ATOM 649 C CA . PRO A 1 84 ? -5.211 -12.975 -45.421 1.00 45.91 84 PRO A CA 1
ATOM 650 C C . PRO A 1 84 ? -4.106 -12.718 -46.450 1.00 45.91 84 PRO A C 1
ATOM 652 O O . PRO A 1 84 ? -4.319 -12.938 -47.633 1.00 45.91 84 PRO A O 1
ATOM 655 N N . ASP A 1 85 ? -2.898 -12.383 -45.987 1.00 26.47 85 ASP A N 1
ATOM 656 C CA . ASP A 1 85 ? -1.676 -12.816 -46.669 1.00 26.47 85 ASP A CA 1
ATOM 657 C C . ASP A 1 85 ? -0.444 -12.777 -45.753 1.00 26.47 85 ASP A C 1
ATOM 659 O O . ASP A 1 85 ? -0.280 -11.929 -44.876 1.00 26.47 85 ASP A O 1
ATOM 663 N N . HIS A 1 86 ? 0.400 -13.785 -45.944 1.00 37.00 86 HIS A N 1
ATOM 664 C CA . HIS A 1 86 ? 1.596 -14.114 -45.180 1.00 37.00 86 HIS A CA 1
ATOM 665 C C . HIS A 1 86 ? 2.618 -12.968 -45.088 1.00 37.00 86 HIS A C 1
ATOM 667 O O . HIS A 1 86 ? 3.268 -12.662 -46.081 1.00 37.00 86 HIS A O 1
ATOM 673 N N . ALA A 1 87 ? 2.881 -12.448 -43.882 1.00 30.81 87 ALA A N 1
ATOM 674 C CA . ALA A 1 87 ? 4.230 -12.127 -43.391 1.00 30.81 87 ALA A CA 1
ATOM 675 C C . ALA A 1 87 ? 4.193 -11.521 -41.979 1.00 30.81 87 ALA A C 1
ATOM 677 O O . ALA A 1 87 ? 3.315 -10.737 -41.634 1.00 30.81 87 ALA A O 1
ATOM 678 N N . THR A 1 88 ? 5.237 -11.821 -41.203 1.00 31.50 88 THR A N 1
ATOM 679 C CA . THR A 1 88 ? 5.607 -11.231 -39.902 1.00 31.50 88 THR A CA 1
ATOM 680 C C . THR A 1 88 ? 4.748 -11.603 -38.687 1.00 31.50 88 THR A C 1
ATOM 682 O O . THR A 1 88 ? 3.860 -10.880 -38.249 1.00 31.50 88 THR A O 1
ATOM 685 N N . LEU A 1 89 ? 5.158 -12.704 -38.041 1.00 32.03 89 LEU A N 1
ATOM 686 C CA . LEU A 1 89 ? 5.051 -12.936 -36.595 1.00 32.03 89 LEU A CA 1
ATOM 687 C C . LEU A 1 89 ? 5.771 -11.807 -35.825 1.00 32.03 89 LEU A C 1
ATOM 689 O O . LEU A 1 89 ? 6.850 -11.973 -35.268 1.00 32.03 89 LEU A O 1
ATOM 693 N N . GLN A 1 90 ? 5.169 -10.627 -35.805 1.00 32.47 90 GLN A N 1
ATOM 694 C CA . GLN A 1 90 ? 5.453 -9.580 -34.837 1.00 32.47 90 GLN A CA 1
ATOM 695 C C . GLN A 1 90 ? 4.100 -9.170 -34.274 1.00 32.47 90 GLN A C 1
ATOM 697 O O . GLN A 1 90 ? 3.555 -8.113 -34.568 1.00 32.47 90 GLN A O 1
ATOM 702 N N . SER A 1 91 ? 3.511 -10.122 -33.545 1.00 36.19 91 SER A N 1
ATOM 703 C CA . SER A 1 91 ? 2.238 -9.960 -32.858 1.00 36.19 91 SER A CA 1
ATOM 704 C C . SER A 1 91 ? 2.249 -8.648 -32.086 1.00 36.19 91 SER A C 1
ATOM 706 O O . SER A 1 91 ? 3.162 -8.400 -31.296 1.00 36.19 91 SER A O 1
ATOM 708 N N . ASN A 1 92 ? 1.219 -7.845 -32.334 1.00 32.28 92 ASN A N 1
ATOM 709 C CA . ASN A 1 92 ? 0.848 -6.615 -31.651 1.00 32.28 92 ASN A CA 1
ATOM 710 C C . ASN A 1 92 ? 0.715 -6.835 -30.133 1.00 32.28 92 ASN A C 1
ATOM 712 O O . ASN A 1 92 ? -0.388 -6.876 -29.590 1.00 32.28 92 ASN A O 1
ATOM 716 N N . ALA A 1 93 ? 1.836 -6.995 -29.430 1.00 40.19 93 ALA A N 1
ATOM 717 C CA . ALA A 1 93 ? 1.881 -6.935 -27.983 1.00 40.19 93 ALA A CA 1
ATOM 718 C C . ALA A 1 93 ? 1.551 -5.492 -27.602 1.00 40.19 93 ALA A C 1
ATOM 720 O O . ALA A 1 93 ? 2.389 -4.598 -27.728 1.00 40.19 93 ALA A O 1
ATOM 721 N N . VAL A 1 94 ? 0.301 -5.259 -27.198 1.00 49.66 94 VAL A N 1
ATOM 722 C CA . VAL A 1 94 ? -0.121 -4.011 -26.560 1.00 49.66 94 VAL A CA 1
ATOM 723 C C . VAL A 1 94 ? 0.921 -3.700 -25.492 1.00 49.66 94 VAL A C 1
ATOM 725 O O . VAL A 1 94 ? 1.132 -4.506 -24.586 1.00 49.66 94 VAL A O 1
ATOM 728 N N . ALA A 1 95 ? 1.640 -2.589 -25.641 1.00 62.22 95 ALA A N 1
ATOM 729 C CA . ALA A 1 95 ? 2.683 -2.220 -24.701 1.00 62.22 95 ALA A CA 1
ATOM 730 C C . ALA A 1 95 ? 2.053 -2.069 -23.306 1.00 62.22 95 ALA A C 1
ATOM 732 O O . ALA A 1 95 ? 1.328 -1.112 -23.047 1.00 62.22 95 ALA A O 1
ATOM 733 N N . GLU A 1 96 ? 2.286 -3.052 -22.430 1.00 77.69 96 GLU A N 1
ATOM 734 C CA . GLU A 1 96 ? 1.801 -3.048 -21.048 1.00 77.69 96 GLU A CA 1
ATOM 735 C C . GLU A 1 96 ? 2.273 -1.756 -20.363 1.00 77.69 96 GLU A C 1
ATOM 737 O O . GLU A 1 96 ? 3.479 -1.479 -20.348 1.00 77.69 96 GLU A O 1
ATOM 742 N N . SER A 1 97 ? 1.340 -0.970 -19.808 1.00 86.88 97 SER A N 1
ATOM 743 C CA . SER A 1 97 ? 1.660 0.232 -19.019 1.00 86.88 97 SER A CA 1
ATOM 744 C C . SER A 1 97 ? 2.584 -0.128 -17.854 1.00 86.88 97 SER A C 1
ATOM 746 O O . SER A 1 97 ? 2.429 -1.199 -17.260 1.00 86.88 97 SER A O 1
ATOM 748 N N . VAL A 1 98 ? 3.480 0.775 -17.471 1.00 90.25 98 VAL A N 1
ATOM 749 C CA . VAL A 1 98 ? 4.439 0.591 -16.376 1.00 90.25 98 VAL A CA 1
ATOM 750 C C . VAL A 1 98 ? 3.727 0.238 -15.075 1.00 90.25 98 VAL A C 1
ATOM 752 O O . VAL A 1 98 ? 4.133 -0.716 -14.416 1.00 90.25 98 VAL A O 1
ATOM 755 N N . ILE A 1 99 ? 2.640 0.934 -14.730 1.00 92.75 99 ILE A N 1
ATOM 756 C CA . ILE A 1 99 ? 1.883 0.619 -13.511 1.00 92.75 99 ILE A CA 1
ATOM 757 C C . ILE A 1 99 ? 1.332 -0.815 -13.512 1.00 92.75 99 ILE A C 1
ATOM 759 O O . ILE A 1 99 ? 1.470 -1.516 -12.512 1.00 92.75 99 ILE A O 1
ATOM 763 N N . SER A 1 100 ? 0.758 -1.276 -14.628 1.00 91.69 100 SER A N 1
ATOM 764 C CA . SER A 1 100 ? 0.209 -2.635 -14.730 1.00 91.69 100 SER A CA 1
ATOM 765 C C . SER A 1 100 ? 1.309 -3.679 -14.565 1.00 91.69 100 SER A C 1
ATOM 767 O O . SER A 1 100 ? 1.137 -4.615 -13.791 1.00 91.69 100 SER A O 1
ATOM 769 N N . ALA A 1 101 ? 2.475 -3.459 -15.182 1.00 90.06 101 ALA A N 1
ATOM 770 C CA . ALA A 1 101 ? 3.629 -4.341 -15.031 1.00 90.06 101 ALA A CA 1
ATOM 771 C C . ALA A 1 101 ? 4.130 -4.409 -13.576 1.00 90.06 101 ALA A C 1
ATOM 773 O O . ALA A 1 101 ? 4.485 -5.486 -13.094 1.00 90.06 101 ALA A O 1
ATOM 774 N N . VAL A 1 102 ? 4.141 -3.276 -12.864 1.00 94.00 102 VAL A N 1
ATOM 775 C CA . VAL A 1 102 ? 4.548 -3.195 -11.450 1.00 94.00 102 VAL A CA 1
ATOM 776 C C . VAL A 1 102 ? 3.541 -3.901 -10.542 1.00 94.00 102 VAL A C 1
ATOM 778 O O . VAL A 1 102 ? 3.946 -4.717 -9.716 1.00 94.00 102 VAL A O 1
ATOM 781 N N . ILE A 1 103 ? 2.239 -3.646 -10.714 1.00 94.88 103 ILE A N 1
ATOM 782 C CA . ILE A 1 103 ? 1.176 -4.315 -9.946 1.00 94.88 103 ILE A CA 1
ATOM 783 C C . ILE A 1 103 ? 1.241 -5.821 -10.179 1.00 94.88 103 ILE A C 1
ATOM 785 O O . ILE A 1 103 ? 1.270 -6.587 -9.221 1.00 94.88 103 ILE A O 1
ATOM 789 N N . ARG A 1 104 ? 1.336 -6.240 -11.441 1.00 92.06 104 ARG A N 1
ATOM 790 C CA . ARG A 1 104 ? 1.441 -7.645 -11.826 1.00 92.06 104 ARG A CA 1
ATOM 791 C C . ARG A 1 104 ? 2.661 -8.313 -11.190 1.00 92.06 104 ARG A C 1
ATOM 793 O O . ARG A 1 104 ? 2.537 -9.374 -10.589 1.00 92.06 104 ARG A O 1
ATOM 800 N N . SER A 1 105 ? 3.820 -7.662 -11.251 1.00 91.38 105 SER A N 1
ATOM 801 C CA . SER A 1 105 ? 5.055 -8.159 -10.631 1.00 91.38 105 SER A CA 1
ATOM 802 C C . SER A 1 105 ? 4.958 -8.254 -9.106 1.00 91.38 105 SER A C 1
ATOM 804 O O . SER A 1 105 ? 5.572 -9.129 -8.502 1.00 91.38 105 SER A O 1
ATOM 806 N N . LEU A 1 106 ? 4.187 -7.369 -8.469 1.00 93.88 106 LEU A N 1
ATOM 807 C CA . LEU A 1 106 ? 3.957 -7.389 -7.029 1.00 93.88 106 LEU A CA 1
ATOM 808 C C . LEU A 1 106 ? 2.999 -8.517 -6.610 1.00 93.88 106 LEU A C 1
ATOM 810 O O . LEU A 1 106 ? 3.278 -9.222 -5.636 1.00 93.88 106 LEU A O 1
ATOM 814 N N . THR A 1 107 ? 1.884 -8.696 -7.322 1.00 91.25 107 THR A N 1
ATOM 815 C CA . THR A 1 107 ? 0.768 -9.554 -6.890 1.00 91.25 107 THR A CA 1
ATOM 816 C C . THR A 1 107 ? 0.822 -10.979 -7.438 1.00 91.25 107 THR A C 1
ATOM 818 O O . THR A 1 107 ? 0.287 -11.888 -6.801 1.00 91.25 107 THR A O 1
ATOM 821 N N . LEU A 1 108 ? 1.501 -11.233 -8.560 1.00 83.81 108 LEU A N 1
ATOM 822 C CA . LEU A 1 108 ? 1.615 -12.590 -9.092 1.00 83.81 108 LEU A CA 1
ATOM 823 C C . LEU A 1 108 ? 2.548 -13.463 -8.250 1.00 83.81 108 LEU A C 1
ATOM 825 O O . LEU A 1 108 ? 3.651 -13.072 -7.868 1.00 83.81 108 LEU A O 1
ATOM 829 N N . GLN A 1 109 ? 2.087 -14.683 -7.977 1.00 65.19 109 GLN A N 1
ATOM 830 C CA . GLN A 1 109 ? 2.836 -15.688 -7.221 1.00 65.19 109 GLN A CA 1
ATOM 831 C C . GLN A 1 109 ? 3.616 -16.651 -8.128 1.00 65.19 109 GLN A C 1
ATOM 833 O O . GLN A 1 109 ? 4.607 -17.224 -7.687 1.00 65.19 109 GLN A O 1
ATOM 838 N N . GLN A 1 110 ? 3.182 -16.843 -9.380 1.00 58.19 110 GLN A N 1
ATOM 839 C CA . GLN A 1 110 ? 3.784 -17.793 -10.318 1.00 58.19 110 GLN A CA 1
ATOM 840 C C . GLN A 1 110 ? 3.751 -17.234 -11.742 1.00 58.19 110 GLN A C 1
ATOM 842 O O . GLN A 1 110 ? 2.751 -17.349 -12.442 1.00 58.19 110 GLN A O 1
ATOM 847 N N . GLU A 1 111 ? 4.867 -16.675 -12.189 1.00 55.72 111 GLU A N 1
ATOM 848 C CA . GLU A 1 111 ? 5.163 -16.521 -13.610 1.00 55.72 111 GLU A CA 1
ATOM 849 C C . GLU A 1 111 ? 6.593 -16.985 -13.843 1.00 55.72 111 GLU A C 1
ATOM 851 O O . GLU A 1 111 ? 7.495 -16.611 -13.097 1.00 55.72 111 GLU A O 1
ATOM 856 N N . THR A 1 112 ? 6.795 -17.767 -14.901 1.00 50.44 112 THR A N 1
ATOM 857 C CA . THR A 1 112 ? 8.103 -17.883 -15.541 1.00 50.44 112 THR A CA 1
ATOM 858 C C . THR A 1 112 ? 8.418 -16.501 -16.074 1.00 50.44 112 THR A C 1
ATOM 860 O O . THR A 1 112 ? 7.677 -16.028 -16.921 1.00 50.44 112 THR A O 1
ATOM 863 N N . LEU A 1 113 ? 9.454 -15.840 -15.568 1.00 53.22 113 LEU A N 1
ATOM 864 C CA . LEU A 1 113 ? 9.885 -14.512 -16.002 1.00 53.22 113 LEU A CA 1
ATOM 865 C C . LEU A 1 113 ? 10.145 -14.527 -17.534 1.00 53.22 113 LEU A C 1
ATOM 867 O O . LEU A 1 113 ? 11.235 -14.933 -17.940 1.00 53.22 113 LEU A O 1
ATOM 871 N N . PRO A 1 114 ? 9.206 -14.134 -18.427 1.00 45.00 114 PRO A N 1
ATOM 872 C CA . PRO A 1 114 ? 9.312 -14.536 -19.835 1.00 45.00 114 PRO A CA 1
ATOM 873 C C . PRO A 1 114 ? 10.366 -13.732 -20.603 1.00 45.00 114 PRO A C 1
ATOM 875 O O . PRO A 1 114 ? 10.688 -14.062 -21.739 1.00 45.00 114 PRO A O 1
ATOM 878 N N . PHE A 1 115 ? 10.860 -12.634 -20.021 1.00 45.19 115 PHE A N 1
ATOM 879 C CA . PHE A 1 115 ? 11.459 -11.553 -20.803 1.00 45.19 115 PHE A CA 1
ATOM 880 C C . PHE A 1 115 ? 12.791 -10.999 -20.276 1.00 45.19 115 PHE A C 1
ATOM 882 O O . PHE A 1 115 ? 13.396 -10.162 -20.940 1.00 45.19 115 PHE A O 1
ATOM 889 N N . ILE A 1 116 ? 13.267 -11.399 -19.093 1.00 48.34 116 ILE A N 1
ATOM 890 C CA . ILE A 1 116 ? 14.402 -10.685 -18.455 1.00 48.34 116 ILE A CA 1
ATOM 891 C C . ILE A 1 116 ? 15.652 -11.544 -18.350 1.00 48.34 116 ILE A C 1
ATOM 893 O O . ILE A 1 116 ? 16.757 -11.023 -18.447 1.00 48.34 116 ILE A O 1
ATOM 897 N N . ILE A 1 117 ? 15.497 -12.864 -18.300 1.00 44.31 117 ILE A N 1
ATOM 898 C CA . ILE A 1 117 ? 16.614 -13.778 -18.509 1.00 44.31 117 ILE A CA 1
ATOM 899 C C . ILE A 1 117 ? 16.605 -14.148 -19.990 1.00 44.31 117 ILE A C 1
ATOM 901 O O . ILE A 1 117 ? 16.204 -15.245 -20.371 1.00 44.31 117 ILE A O 1
ATOM 905 N N . SER A 1 118 ? 17.014 -13.214 -20.852 1.00 38.62 118 SER A N 1
ATOM 906 C CA . SER A 1 118 ? 17.553 -13.646 -22.138 1.00 38.62 118 SER A CA 1
ATOM 907 C C . SER A 1 118 ? 18.776 -14.482 -21.770 1.00 38.62 118 SER A C 1
ATOM 909 O O . SER A 1 118 ? 19.779 -13.928 -21.319 1.00 38.62 118 SER A O 1
ATOM 911 N N . LYS A 1 119 ? 18.649 -15.815 -21.813 1.00 40.88 119 LYS A N 1
ATOM 912 C CA . LYS A 1 119 ? 19.792 -16.717 -21.668 1.00 40.88 119 LYS A CA 1
ATOM 913 C C . LYS A 1 119 ? 20.869 -16.190 -22.614 1.00 40.88 119 LYS A C 1
ATOM 915 O O . LYS A 1 119 ? 20.596 -16.005 -23.802 1.00 40.88 119 LYS A O 1
ATOM 920 N N . GLU A 1 120 ? 22.070 -15.930 -22.103 1.00 37.91 120 GLU A N 1
ATOM 921 C CA . GLU A 1 120 ? 23.218 -15.779 -22.993 1.00 37.91 120 GLU A CA 1
ATOM 922 C C . GLU A 1 120 ? 23.263 -17.001 -23.932 1.00 37.91 120 GLU A C 1
ATOM 924 O O . GLU A 1 120 ? 22.948 -18.109 -23.481 1.00 37.91 120 GLU A O 1
ATOM 929 N N . PRO A 1 121 ? 23.638 -16.858 -25.218 1.00 37.59 121 PRO A N 1
ATOM 930 C CA . PRO A 1 121 ? 23.466 -17.916 -26.221 1.00 37.59 121 PRO A CA 1
ATOM 931 C C . PRO A 1 121 ? 24.347 -19.163 -26.018 1.00 37.59 121 PRO A C 1
ATOM 933 O O . PRO A 1 121 ? 24.440 -20.003 -26.911 1.00 37.59 121 PRO A O 1
ATOM 936 N N . HIS A 1 122 ? 25.019 -19.305 -24.875 1.00 38.50 122 HIS A N 1
ATOM 937 C CA . HIS A 1 122 ? 26.061 -20.299 -24.651 1.00 38.50 122 HIS A CA 1
ATOM 938 C C . HIS A 1 122 ? 25.945 -20.975 -23.279 1.00 38.50 122 HIS A C 1
ATOM 940 O O . HIS A 1 122 ? 26.891 -20.995 -22.501 1.00 38.50 122 HIS A O 1
ATOM 946 N N . SER A 1 123 ? 24.803 -21.589 -22.969 1.00 38.88 123 SER A N 1
ATOM 947 C CA . SER A 1 123 ? 24.818 -22.731 -22.048 1.00 38.88 123 SER A CA 1
ATOM 948 C C . SER A 1 123 ? 23.792 -23.783 -22.458 1.00 38.88 123 SER A C 1
ATOM 950 O O . SER A 1 123 ? 22.578 -23.623 -22.342 1.00 38.88 123 SER A O 1
ATOM 952 N N . SER A 1 124 ? 24.310 -24.888 -22.989 1.00 45.88 124 SER A N 1
ATOM 953 C CA . SER A 1 124 ? 23.577 -26.126 -23.213 1.00 45.88 124 SER A CA 1
ATOM 954 C C . SER A 1 124 ? 23.309 -26.791 -21.863 1.00 45.88 124 SER A C 1
ATOM 956 O O . SER A 1 124 ? 24.088 -27.632 -21.415 1.00 45.88 124 SER A O 1
ATOM 958 N N . ILE A 1 125 ? 22.231 -26.391 -21.194 1.00 43.88 125 ILE A N 1
ATOM 959 C CA . ILE A 1 125 ? 21.683 -27.127 -20.054 1.00 43.88 125 ILE A CA 1
ATOM 960 C C . ILE A 1 125 ? 20.196 -27.347 -20.320 1.00 43.88 125 ILE A C 1
ATOM 962 O O . ILE A 1 125 ? 19.453 -26.414 -20.629 1.00 43.88 125 ILE A O 1
ATOM 966 N N . SER A 1 126 ? 19.842 -28.627 -20.257 1.00 40.59 126 SER A N 1
ATOM 967 C CA . SER A 1 126 ? 18.531 -29.242 -20.428 1.00 40.59 126 SER A CA 1
ATOM 968 C C . SER A 1 126 ? 17.376 -28.404 -19.884 1.00 40.59 126 SER A C 1
ATOM 970 O O . SER A 1 126 ? 17.408 -27.936 -18.747 1.00 40.59 126 SER A O 1
ATOM 972 N N . ASP A 1 127 ? 16.358 -28.268 -20.730 1.00 42.78 127 ASP A N 1
ATOM 973 C CA . ASP A 1 127 ? 15.033 -27.726 -20.446 1.00 42.78 127 ASP A CA 1
ATOM 974 C C . ASP A 1 127 ? 14.300 -28.647 -19.458 1.00 42.78 127 ASP A C 1
ATOM 976 O O . ASP A 1 127 ? 13.555 -29.542 -19.845 1.00 42.78 127 ASP A O 1
ATOM 980 N N . ASP A 1 128 ? 14.588 -28.485 -18.168 1.00 38.22 128 ASP A N 1
ATOM 981 C CA . ASP A 1 128 ? 13.655 -28.877 -17.117 1.00 38.22 128 ASP A CA 1
ATOM 982 C C . ASP A 1 128 ? 12.807 -27.644 -16.804 1.00 38.22 128 ASP A C 1
ATOM 984 O O . ASP A 1 128 ? 13.350 -26.565 -16.555 1.00 38.22 128 ASP A O 1
ATOM 988 N N . GLY A 1 129 ? 11.483 -27.790 -16.880 1.00 46.41 129 GLY A N 1
ATOM 989 C CA . GLY A 1 129 ? 10.479 -26.726 -16.812 1.00 46.41 129 GLY A CA 1
ATOM 990 C C . GLY A 1 129 ? 10.356 -26.059 -15.439 1.00 46.41 129 GLY A C 1
ATOM 991 O O . GLY A 1 129 ? 9.250 -25.916 -14.911 1.00 46.41 129 GLY A O 1
ATOM 992 N N . GLN A 1 130 ? 11.476 -25.641 -14.846 1.00 46.09 130 GLN A N 1
ATOM 993 C CA . GLN A 1 130 ? 11.529 -24.877 -13.612 1.00 46.09 130 GLN A CA 1
ATOM 994 C C . GLN A 1 130 ? 10.860 -23.524 -13.837 1.00 46.09 130 GLN A C 1
ATOM 996 O O . GLN A 1 130 ? 11.455 -22.565 -14.328 1.00 46.09 130 GLN A O 1
ATOM 1001 N N . LYS A 1 131 ? 9.589 -23.450 -13.435 1.00 52.44 131 LYS A N 1
ATOM 1002 C CA . LYS A 1 131 ? 8.894 -22.196 -13.155 1.00 52.44 131 LYS A CA 1
ATOM 1003 C C . LYS A 1 131 ? 9.692 -21.458 -12.082 1.00 52.44 131 LYS A C 1
ATOM 1005 O O . LYS A 1 131 ? 9.560 -21.740 -10.892 1.00 52.44 131 LYS A O 1
ATOM 1010 N N . THR A 1 132 ? 10.556 -20.542 -12.495 1.00 59.88 132 THR A N 1
ATOM 1011 C CA . THR A 1 132 ? 11.286 -19.680 -11.572 1.00 59.88 132 THR A CA 1
ATOM 1012 C C . THR A 1 132 ? 10.314 -18.650 -11.015 1.00 59.88 132 THR A C 1
ATOM 1014 O O . THR A 1 132 ? 9.866 -17.754 -11.722 1.00 59.88 132 THR A O 1
ATOM 1017 N N . SER A 1 133 ? 9.941 -18.800 -9.741 1.00 74.12 133 SER A N 1
ATOM 1018 C CA . SER A 1 133 ? 9.141 -17.793 -9.039 1.00 74.12 133 SER A CA 1
ATOM 1019 C C . SER A 1 133 ? 9.875 -16.455 -9.044 1.00 74.12 133 SER A C 1
ATOM 1021 O O . SER A 1 133 ? 11.085 -16.402 -8.819 1.00 74.12 133 SER A O 1
ATOM 1023 N N . ILE A 1 134 ? 9.126 -15.367 -9.222 1.00 81.81 134 ILE A N 1
ATOM 1024 C CA . ILE A 1 134 ? 9.645 -14.010 -9.054 1.00 81.81 134 ILE A CA 1
ATOM 1025 C C . ILE A 1 134 ? 10.269 -13.895 -7.647 1.00 81.81 134 ILE A C 1
ATOM 1027 O O . ILE A 1 134 ? 9.593 -14.235 -6.666 1.00 81.81 134 ILE A O 1
ATOM 1031 N N . PRO A 1 135 ? 11.530 -13.432 -7.514 1.00 87.38 135 PRO A N 1
ATOM 1032 C CA . PRO A 1 135 ? 12.179 -13.299 -6.215 1.00 87.38 135 PRO A CA 1
ATOM 1033 C C . PRO A 1 135 ? 11.412 -12.367 -5.275 1.00 87.38 135 PRO A C 1
ATOM 1035 O O . PRO A 1 135 ? 10.956 -11.295 -5.670 1.00 87.38 135 PRO A O 1
ATOM 1038 N N . MET A 1 136 ? 11.317 -12.747 -4.000 1.00 88.12 136 MET A N 1
ATOM 1039 C CA . MET A 1 136 ? 10.623 -11.963 -2.973 1.00 88.12 136 MET A CA 1
ATOM 1040 C C . MET A 1 136 ? 11.169 -10.531 -2.866 1.00 88.12 136 MET A C 1
ATOM 1042 O O . MET A 1 136 ? 10.399 -9.577 -2.822 1.00 88.12 136 MET A O 1
ATOM 1046 N N . THR A 1 137 ? 12.494 -10.368 -2.892 1.00 89.31 137 THR A N 1
ATOM 1047 C CA . THR A 1 137 ? 13.169 -9.059 -2.851 1.00 89.31 137 THR A CA 1
ATOM 1048 C C . THR A 1 137 ? 12.714 -8.144 -3.984 1.00 89.31 137 THR A C 1
ATOM 1050 O O . THR A 1 137 ? 12.388 -6.985 -3.747 1.00 89.31 137 THR A O 1
ATOM 1053 N N . PHE A 1 138 ? 12.585 -8.682 -5.197 1.00 91.50 138 PHE A N 1
ATOM 1054 C CA . PHE A 1 138 ? 12.088 -7.942 -6.351 1.00 91.50 138 PHE A CA 1
ATOM 1055 C C . PHE A 1 138 ? 10.627 -7.506 -6.173 1.00 91.50 138 PHE A C 1
ATOM 1057 O O . PHE A 1 138 ? 10.277 -6.359 -6.456 1.00 91.50 138 PHE A O 1
ATOM 1064 N N . ARG A 1 139 ? 9.769 -8.384 -5.642 1.00 93.25 139 ARG A N 1
ATOM 1065 C CA . ARG A 1 139 ? 8.368 -8.041 -5.338 1.00 93.25 139 ARG A CA 1
ATOM 1066 C C . ARG A 1 139 ? 8.282 -6.924 -4.297 1.00 93.25 139 ARG A C 1
ATOM 1068 O O . ARG A 1 139 ? 7.497 -5.995 -4.461 1.00 93.25 139 ARG A O 1
ATOM 1075 N N . LEU A 1 140 ? 9.135 -6.955 -3.273 1.00 93.81 140 LEU A N 1
ATOM 1076 C CA . LEU A 1 140 ? 9.241 -5.874 -2.289 1.00 93.81 140 LEU A CA 1
ATOM 1077 C C . LEU A 1 140 ? 9.712 -4.556 -2.929 1.00 93.81 140 LEU A C 1
ATOM 1079 O O . LEU A 1 140 ? 9.191 -3.495 -2.584 1.00 93.81 140 LEU A O 1
ATOM 1083 N N . CYS A 1 141 ? 10.611 -4.596 -3.919 1.00 95.50 141 CYS A N 1
ATOM 1084 C CA . CYS A 1 141 ? 10.946 -3.408 -4.710 1.00 95.50 141 CYS A CA 1
ATOM 1085 C C . CYS A 1 141 ? 9.718 -2.844 -5.440 1.00 95.50 141 CYS A C 1
ATOM 1087 O O . CYS A 1 141 ? 9.536 -1.630 -5.445 1.00 95.50 141 CYS A O 1
ATOM 1089 N N . MET A 1 142 ? 8.845 -3.686 -6.004 1.00 96.94 142 MET A N 1
ATOM 1090 C CA . MET A 1 142 ? 7.610 -3.225 -6.659 1.00 96.94 142 MET A CA 1
ATOM 1091 C C . MET A 1 142 ? 6.646 -2.544 -5.678 1.00 96.94 142 MET A C 1
ATOM 1093 O O . MET A 1 142 ? 6.036 -1.532 -6.021 1.00 96.94 142 MET A O 1
ATOM 1097 N N . ALA A 1 143 ? 6.553 -3.030 -4.436 1.00 97.94 143 ALA A N 1
ATOM 1098 C CA . ALA A 1 143 ? 5.806 -2.334 -3.386 1.00 97.94 143 ALA A CA 1
ATOM 1099 C C . ALA A 1 143 ? 6.393 -0.934 -3.121 1.00 97.94 143 ALA A C 1
ATOM 1101 O O . ALA A 1 143 ? 5.658 0.054 -3.098 1.00 97.94 143 ALA A O 1
ATOM 1102 N N . ASN A 1 144 ? 7.721 -0.824 -3.019 1.00 98.19 144 ASN A N 1
ATOM 1103 C CA . ASN A 1 144 ? 8.405 0.460 -2.831 1.00 98.19 144 ASN A CA 1
ATOM 1104 C C . ASN A 1 144 ? 8.228 1.416 -4.023 1.00 98.19 144 ASN A C 1
ATOM 1106 O O . ASN A 1 144 ? 8.114 2.626 -3.822 1.00 98.19 144 ASN A O 1
ATOM 1110 N N . VAL A 1 145 ? 8.137 0.893 -5.252 1.00 98.31 145 VAL A N 1
ATOM 1111 C CA . VAL A 1 145 ? 7.788 1.689 -6.442 1.00 98.31 145 VAL A CA 1
ATOM 1112 C C . VAL A 1 145 ? 6.408 2.318 -6.278 1.00 98.31 145 VAL A C 1
ATOM 1114 O O . VAL A 1 145 ? 6.259 3.519 -6.495 1.00 98.31 145 VAL A O 1
ATOM 1117 N N . LEU A 1 146 ? 5.404 1.544 -5.855 1.00 98.56 146 LEU A N 1
ATOM 1118 C CA . LEU A 1 146 ? 4.047 2.059 -5.651 1.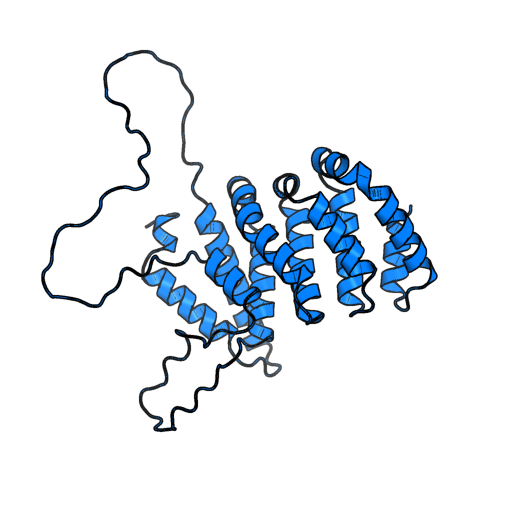00 98.56 146 LEU A CA 1
ATOM 1119 C C . LEU A 1 146 ? 3.966 3.055 -4.483 1.00 98.56 146 LEU A C 1
ATOM 1121 O O . LEU A 1 146 ? 3.250 4.050 -4.591 1.00 98.56 146 LEU A O 1
ATOM 1125 N N . ILE A 1 147 ? 4.730 2.841 -3.404 1.00 98.56 147 ILE A N 1
ATOM 1126 C CA . ILE A 1 147 ? 4.870 3.807 -2.297 1.00 98.56 147 ILE A CA 1
ATOM 1127 C C . ILE A 1 147 ? 5.422 5.138 -2.824 1.00 98.56 147 ILE A C 1
ATOM 1129 O O . ILE A 1 147 ? 4.798 6.183 -2.631 1.00 98.56 147 ILE A O 1
ATOM 1133 N N . SER A 1 148 ? 6.551 5.097 -3.540 1.00 98.19 148 SER A N 1
ATOM 1134 C CA . SER A 1 148 ? 7.198 6.286 -4.115 1.00 98.19 148 SER A CA 1
ATOM 1135 C C . SER A 1 148 ? 6.281 6.980 -5.136 1.00 98.19 148 SER A C 1
ATOM 1137 O O . SER A 1 148 ? 6.165 8.207 -5.142 1.00 98.19 148 SER A O 1
ATOM 1139 N N . ALA A 1 149 ? 5.530 6.216 -5.938 1.00 97.81 149 ALA A N 1
ATOM 1140 C CA . ALA A 1 149 ? 4.545 6.764 -6.869 1.00 97.81 149 ALA A CA 1
ATOM 1141 C C . ALA A 1 149 ? 3.398 7.487 -6.141 1.00 97.81 149 ALA A C 1
ATOM 1143 O O . ALA A 1 149 ? 3.074 8.617 -6.501 1.00 97.81 149 ALA A O 1
ATOM 1144 N N . CYS A 1 150 ? 2.825 6.901 -5.082 1.00 97.94 150 CYS A N 1
ATOM 1145 C CA . CYS A 1 150 ? 1.777 7.551 -4.282 1.00 97.94 150 CYS A CA 1
ATOM 1146 C C . CYS A 1 150 ? 2.248 8.881 -3.677 1.00 97.94 150 CYS A C 1
ATOM 1148 O O . CYS A 1 150 ? 1.477 9.837 -3.617 1.00 97.94 150 CYS A O 1
ATOM 1150 N N . GLN A 1 151 ? 3.513 8.956 -3.256 1.00 97.25 151 GLN A N 1
ATOM 1151 C CA . GLN A 1 151 ? 4.111 10.165 -2.685 1.00 97.25 151 GLN A CA 1
ATOM 1152 C C . GLN A 1 151 ? 4.332 11.274 -3.722 1.00 97.25 151 GLN A C 1
ATOM 1154 O O . GLN A 1 151 ? 4.169 12.452 -3.404 1.00 97.25 151 GLN A O 1
ATOM 1159 N N . LYS A 1 152 ? 4.714 10.904 -4.950 1.00 96.00 152 LYS A N 1
ATOM 1160 C CA . LYS A 1 152 ? 5.163 11.836 -5.999 1.00 96.00 152 LYS A CA 1
ATOM 1161 C C . LYS A 1 152 ? 4.073 12.220 -7.005 1.00 96.00 152 LYS A C 1
ATOM 1163 O O . LYS A 1 152 ? 4.254 13.182 -7.750 1.00 96.00 152 LYS A O 1
ATOM 1168 N N . ILE A 1 153 ? 2.956 11.492 -7.049 1.00 95.56 153 ILE A N 1
ATOM 1169 C CA . ILE A 1 153 ? 1.903 11.704 -8.047 1.00 95.56 153 ILE A CA 1
ATOM 1170 C C . ILE A 1 153 ? 1.274 13.104 -7.947 1.00 95.56 153 ILE A C 1
ATOM 1172 O O . ILE A 1 153 ? 0.956 13.612 -6.866 1.00 95.56 153 ILE A O 1
ATOM 1176 N N . SER A 1 154 ? 1.032 13.723 -9.102 1.00 94.56 154 SER A N 1
ATOM 1177 C CA . SER A 1 154 ? 0.274 14.972 -9.191 1.00 94.56 154 SER A CA 1
ATOM 1178 C C . SER A 1 154 ? -1.197 14.754 -8.821 1.00 94.56 154 SER A C 1
ATOM 1180 O O . SER A 1 154 ? -1.721 13.642 -8.882 1.00 94.56 154 SER A O 1
ATOM 1182 N N . ARG A 1 155 ? -1.917 15.831 -8.480 1.00 93.44 155 ARG A N 1
ATOM 1183 C CA . ARG A 1 155 ? -3.348 15.744 -8.135 1.00 93.44 155 ARG A CA 1
ATOM 1184 C C . ARG A 1 155 ? -4.189 15.080 -9.234 1.00 93.44 155 ARG A C 1
ATOM 1186 O O . ARG A 1 155 ? -5.067 14.292 -8.896 1.00 93.44 155 ARG A O 1
ATOM 1193 N N . SER A 1 156 ? -3.914 15.368 -10.506 1.00 90.94 156 SER A N 1
ATOM 1194 C CA . SER A 1 156 ? -4.654 14.821 -11.652 1.00 90.94 156 SER A CA 1
ATOM 1195 C C . SER A 1 156 ? -4.473 13.309 -11.826 1.00 90.94 156 SER A C 1
ATOM 1197 O O . SER A 1 156 ? -5.402 12.629 -12.251 1.00 90.94 156 SER A O 1
ATOM 1199 N N . GLY A 1 157 ? -3.327 12.753 -11.419 1.00 92.94 157 GLY A N 1
ATOM 1200 C CA . GLY A 1 157 ? -3.062 11.315 -11.504 1.00 92.94 157 GLY A CA 1
ATOM 1201 C C . GLY A 1 157 ? -3.623 10.479 -10.349 1.00 92.94 157 GLY A C 1
ATOM 1202 O O . GLY A 1 157 ? -3.703 9.258 -10.472 1.00 92.94 157 GLY A O 1
ATOM 1203 N N . LYS A 1 158 ? -4.038 11.098 -9.232 1.00 95.62 158 LYS A N 1
ATOM 1204 C CA . LYS A 1 158 ? -4.443 10.374 -8.008 1.00 95.62 158 LYS A CA 1
ATOM 1205 C C . LYS A 1 158 ? -5.632 9.442 -8.213 1.00 95.62 158 LYS A C 1
ATOM 1207 O O . LYS A 1 158 ? -5.606 8.324 -7.710 1.00 95.62 158 LYS A O 1
ATOM 1212 N N . SER A 1 159 ? -6.646 9.890 -8.954 1.00 95.44 159 SER A N 1
ATOM 1213 C CA . SER A 1 159 ? -7.842 9.086 -9.241 1.00 95.44 159 SER A CA 1
ATOM 1214 C C . SER A 1 159 ? -7.482 7.803 -9.994 1.00 95.44 159 SER A C 1
ATOM 1216 O O . SER A 1 159 ? -7.854 6.704 -9.587 1.00 95.44 159 SER A O 1
ATOM 1218 N N . LEU A 1 160 ? -6.675 7.934 -11.050 1.00 94.19 160 LEU A N 1
ATOM 1219 C CA . LEU A 1 160 ? -6.291 6.802 -11.883 1.00 94.19 160 LEU A CA 1
ATOM 1220 C C . LEU A 1 160 ? -5.353 5.847 -11.132 1.00 94.19 160 LEU A C 1
ATOM 1222 O O . LEU A 1 160 ? -5.612 4.645 -11.107 1.00 94.19 160 LEU A O 1
ATOM 1226 N N . LEU A 1 161 ? -4.344 6.377 -10.431 1.00 96.06 161 LEU A N 1
ATOM 1227 C CA . LEU A 1 161 ? -3.443 5.579 -9.594 1.00 96.06 161 LEU A CA 1
ATOM 1228 C C . LEU A 1 161 ? -4.210 4.789 -8.520 1.00 96.06 161 LEU A C 1
ATOM 1230 O O . LEU A 1 161 ? -3.953 3.598 -8.345 1.00 96.06 161 LEU A O 1
ATOM 1234 N N . SER A 1 162 ? -5.176 5.431 -7.851 1.00 97.38 162 SER A N 1
ATOM 1235 C CA . SER A 1 162 ? -6.086 4.801 -6.884 1.00 97.38 162 SER A CA 1
ATOM 1236 C C . SER A 1 162 ? -6.855 3.642 -7.526 1.00 97.38 162 SER A C 1
ATOM 1238 O O . SER A 1 162 ? -6.785 2.512 -7.043 1.00 97.38 162 SER A O 1
ATOM 1240 N N . SER A 1 163 ? -7.499 3.899 -8.671 1.00 96.69 163 SER A N 1
ATOM 1241 C CA . SER A 1 163 ? -8.355 2.921 -9.351 1.00 96.69 163 SER A CA 1
ATOM 1242 C C . SER A 1 163 ? -7.626 1.690 -9.888 1.00 96.69 163 SER A C 1
ATOM 1244 O O . SER A 1 163 ? -8.211 0.614 -9.958 1.00 96.69 163 SER A O 1
ATOM 1246 N N . MET A 1 164 ? -6.349 1.832 -10.249 1.00 94.94 164 MET A N 1
ATOM 1247 C CA . MET A 1 164 ? -5.538 0.714 -10.729 1.00 94.94 164 MET A CA 1
ATOM 1248 C C . MET A 1 164 ? -4.910 -0.066 -9.574 1.00 94.94 164 MET A C 1
ATOM 1250 O O . MET A 1 164 ? -4.832 -1.289 -9.630 1.00 94.94 164 MET A O 1
ATOM 1254 N N . THR A 1 165 ? -4.466 0.634 -8.527 1.00 97.00 165 THR A N 1
ATOM 1255 C CA . THR A 1 165 ? -3.664 0.030 -7.456 1.00 97.00 165 THR A CA 1
ATOM 1256 C C . THR A 1 165 ? -4.529 -0.627 -6.388 1.00 97.00 165 THR A C 1
ATOM 1258 O O . THR A 1 165 ? -4.278 -1.771 -6.019 1.00 97.00 165 THR A O 1
ATOM 1261 N N . LEU A 1 166 ? -5.539 0.078 -5.866 1.00 98.25 166 LEU A N 1
ATOM 1262 C CA . LEU A 1 166 ? -6.237 -0.370 -4.660 1.00 98.25 166 LEU A CA 1
ATOM 1263 C C . LEU A 1 166 ? -7.015 -1.676 -4.854 1.00 98.25 166 LEU A C 1
ATOM 1265 O O . LEU A 1 166 ? -6.816 -2.555 -4.021 1.00 98.25 166 LEU A O 1
ATOM 1269 N N . PRO A 1 167 ? -7.805 -1.882 -5.927 1.00 98.06 167 PRO A N 1
ATOM 1270 C CA . PRO A 1 167 ? -8.508 -3.152 -6.123 1.00 98.06 167 PRO A CA 1
ATOM 1271 C C . PRO A 1 167 ? -7.559 -4.355 -6.135 1.00 98.06 167 PRO A C 1
ATOM 1273 O O . PRO A 1 167 ? -7.745 -5.305 -5.380 1.00 98.06 167 PRO A O 1
ATOM 1276 N N . ALA A 1 168 ? -6.473 -4.265 -6.911 1.00 96.62 168 ALA A N 1
ATOM 1277 C CA . ALA A 1 168 ? -5.505 -5.349 -7.047 1.00 96.62 168 ALA A CA 1
ATOM 1278 C C . ALA A 1 168 ? -4.815 -5.693 -5.718 1.00 96.62 168 ALA A C 1
ATOM 1280 O O . ALA A 1 168 ? -4.597 -6.867 -5.416 1.00 96.62 168 ALA A O 1
ATOM 1281 N N . LEU A 1 169 ? -4.472 -4.682 -4.912 1.00 97.94 169 LEU A N 1
ATOM 1282 C CA . LEU A 1 169 ? -3.852 -4.909 -3.607 1.00 97.94 169 LEU A CA 1
ATOM 1283 C C . LEU A 1 169 ? -4.849 -5.404 -2.564 1.00 97.94 169 LEU A C 1
ATOM 1285 O O . LEU A 1 169 ? -4.481 -6.246 -1.748 1.00 97.94 169 LEU A O 1
ATOM 1289 N N . ILE A 1 170 ? -6.092 -4.917 -2.593 1.00 98.00 170 ILE A N 1
ATOM 1290 C CA . ILE A 1 170 ? -7.145 -5.384 -1.691 1.00 98.00 170 ILE A CA 1
ATOM 1291 C C . ILE A 1 170 ? -7.381 -6.879 -1.897 1.00 98.00 170 ILE A C 1
ATOM 1293 O O . ILE A 1 170 ? -7.350 -7.643 -0.930 1.00 98.00 170 ILE A O 1
ATOM 1297 N N . ASP A 1 171 ? -7.543 -7.300 -3.149 1.00 96.19 171 ASP A N 1
ATOM 1298 C CA . ASP A 1 171 ? -7.765 -8.703 -3.487 1.00 96.19 171 ASP A CA 1
ATOM 1299 C C . ASP A 1 171 ? -6.549 -9.561 -3.127 1.00 96.19 171 ASP A C 1
ATOM 1301 O O . ASP A 1 171 ? -6.694 -10.604 -2.489 1.00 96.19 171 ASP A O 1
ATOM 1305 N N . PHE A 1 172 ? -5.337 -9.095 -3.446 1.00 95.62 172 PHE A N 1
ATOM 1306 C CA . PHE A 1 172 ? -4.113 -9.823 -3.125 1.00 95.62 172 PHE A CA 1
ATOM 1307 C C . PHE A 1 172 ? -3.910 -10.014 -1.614 1.00 95.62 172 PHE A C 1
ATOM 1309 O O . PHE A 1 172 ? -3.586 -11.119 -1.177 1.00 95.62 172 PHE A O 1
ATOM 1316 N N . VAL A 1 173 ? -4.106 -8.972 -0.797 1.00 95.19 173 VAL A N 1
ATOM 1317 C CA . VAL A 1 173 ? -3.920 -9.062 0.664 1.00 95.19 173 VAL A CA 1
ATOM 1318 C C . VAL A 1 173 ? -4.885 -10.075 1.281 1.00 95.19 173 VAL A C 1
ATOM 1320 O O . VAL A 1 173 ? -4.482 -10.807 2.183 1.00 95.19 173 VAL A O 1
ATOM 1323 N N . ARG A 1 174 ? -6.121 -10.163 0.773 1.00 93.81 174 ARG A N 1
ATOM 1324 C CA . ARG A 1 174 ? -7.144 -11.102 1.263 1.00 93.81 174 ARG A CA 1
ATOM 1325 C C . ARG A 1 174 ? -6.794 -12.569 1.025 1.00 93.81 174 ARG A C 1
ATOM 1327 O O . ARG A 1 174 ? -7.204 -13.410 1.816 1.00 93.81 174 ARG A O 1
ATOM 1334 N N . VAL A 1 175 ? -6.068 -12.876 -0.050 1.00 92.12 175 VAL A N 1
ATOM 1335 C CA . VAL A 1 175 ? -5.768 -14.263 -0.459 1.00 92.12 175 VAL A CA 1
ATOM 1336 C C . VAL A 1 175 ? -4.312 -14.673 -0.234 1.00 92.12 175 VAL A C 1
ATOM 1338 O O . VAL A 1 175 ? -3.963 -15.835 -0.409 1.00 92.12 175 VAL A O 1
ATOM 1341 N N . SER A 1 176 ? -3.428 -13.733 0.102 1.00 90.88 176 SER A N 1
ATOM 1342 C CA . SER A 1 176 ? -2.002 -14.016 0.265 1.00 90.88 176 SER A CA 1
ATOM 1343 C C . SER A 1 176 ? -1.710 -14.688 1.604 1.00 90.88 176 SER A C 1
ATOM 1345 O O . SER A 1 176 ? -1.827 -14.063 2.657 1.00 90.88 176 SER A O 1
ATOM 1347 N N . ASP A 1 177 ? -1.165 -15.902 1.571 1.00 89.00 177 ASP A N 1
ATOM 1348 C CA . ASP A 1 177 ? -0.712 -16.606 2.779 1.00 89.00 177 ASP A CA 1
ATOM 1349 C C . ASP A 1 177 ? 0.619 -16.073 3.335 1.00 89.00 177 ASP A C 1
ATOM 1351 O O . ASP A 1 177 ? 0.935 -16.273 4.509 1.00 89.00 177 ASP A O 1
ATOM 1355 N N . ASN A 1 178 ? 1.394 -15.335 2.531 1.00 89.94 178 ASN A N 1
ATOM 1356 C CA . ASN A 1 178 ? 2.696 -14.814 2.943 1.00 89.94 178 ASN A CA 1
ATOM 1357 C C . ASN A 1 178 ? 2.548 -13.513 3.773 1.00 89.94 178 ASN A C 1
ATOM 1359 O O . ASN A 1 178 ? 2.154 -12.484 3.212 1.00 89.94 178 ASN A O 1
ATOM 1363 N N . PRO A 1 179 ? 2.903 -13.514 5.077 1.00 90.25 179 PRO A N 1
ATOM 1364 C CA . PRO A 1 179 ? 2.726 -12.354 5.956 1.00 90.25 179 PRO A CA 1
ATOM 1365 C C . PRO A 1 179 ? 3.611 -11.163 5.577 1.00 90.25 179 PRO A C 1
ATOM 1367 O O . PRO A 1 179 ? 3.193 -10.016 5.710 1.00 90.25 179 PRO A O 1
ATOM 1370 N N . GLN A 1 180 ? 4.812 -11.411 5.056 1.00 91.75 180 GLN A N 1
ATOM 1371 C CA . GLN A 1 180 ? 5.715 -10.348 4.617 1.00 91.75 180 GLN A CA 1
ATOM 1372 C C . GLN A 1 180 ? 5.165 -9.646 3.366 1.00 91.75 180 GLN A C 1
ATOM 1374 O O . GLN A 1 180 ? 5.198 -8.420 3.283 1.00 91.75 180 GLN A O 1
ATOM 1379 N N . MET A 1 181 ? 4.581 -10.399 2.425 1.00 92.88 181 MET A N 1
ATOM 1380 C CA . MET A 1 181 ? 3.899 -9.817 1.262 1.00 92.88 181 MET A CA 1
ATOM 1381 C C . MET A 1 181 ? 2.639 -9.044 1.652 1.00 92.88 181 MET A C 1
ATOM 1383 O O . MET A 1 181 ? 2.407 -7.963 1.106 1.00 92.88 181 MET A O 1
ATOM 1387 N N . ARG A 1 182 ? 1.837 -9.567 2.593 1.00 94.31 182 ARG A N 1
ATOM 1388 C CA . ARG A 1 182 ? 0.671 -8.843 3.121 1.00 94.31 182 ARG A CA 1
ATOM 1389 C C . ARG A 1 182 ? 1.093 -7.530 3.772 1.00 94.31 182 ARG A C 1
ATOM 1391 O O . ARG A 1 182 ? 0.538 -6.496 3.419 1.00 94.31 182 ARG A O 1
ATOM 1398 N N . SER A 1 183 ? 2.110 -7.556 4.637 1.00 94.88 183 SER A N 1
ATOM 1399 C CA . SER A 1 183 ? 2.678 -6.361 5.278 1.00 94.88 183 SER A CA 1
ATOM 1400 C C . SER A 1 183 ? 3.139 -5.327 4.244 1.00 94.88 183 SER A C 1
ATOM 1402 O O . SER A 1 183 ? 2.729 -4.167 4.297 1.00 94.88 183 SER A O 1
ATOM 1404 N N . ALA A 1 184 ? 3.900 -5.754 3.229 1.00 96.31 184 ALA A N 1
ATOM 1405 C CA . ALA A 1 184 ? 4.361 -4.868 2.163 1.00 96.31 184 ALA A CA 1
ATOM 1406 C C . ALA A 1 184 ? 3.198 -4.238 1.378 1.00 96.31 184 ALA A C 1
ATOM 1408 O O . ALA A 1 184 ? 3.190 -3.030 1.158 1.00 96.31 184 ALA A O 1
ATOM 1409 N N . CYS A 1 185 ? 2.186 -5.022 0.996 1.00 97.69 185 CYS A N 1
ATOM 1410 C CA . CYS A 1 185 ? 1.023 -4.505 0.270 1.00 97.69 185 CYS A CA 1
ATOM 1411 C C . CYS A 1 185 ? 0.163 -3.581 1.141 1.00 97.69 185 CYS A C 1
ATOM 1413 O O . CYS A 1 185 ? -0.262 -2.527 0.672 1.00 97.69 185 CYS A O 1
ATOM 1415 N N . LEU A 1 186 ? -0.036 -3.914 2.420 1.00 97.38 186 LEU A N 1
ATOM 1416 C CA . LEU A 1 186 ? -0.696 -3.035 3.387 1.00 97.38 186 LEU A CA 1
ATOM 1417 C C . LEU A 1 186 ? 0.062 -1.714 3.553 1.00 97.38 186 LEU A C 1
ATOM 1419 O O . LEU A 1 186 ? -0.568 -0.670 3.691 1.00 97.38 186 LEU A O 1
ATOM 1423 N N . GLN A 1 187 ? 1.395 -1.726 3.478 1.00 98.12 187 GLN A N 1
ATOM 1424 C CA . GLN A 1 187 ? 2.207 -0.511 3.547 1.00 98.12 187 GLN A CA 1
ATOM 1425 C C . GLN A 1 187 ? 2.002 0.376 2.310 1.00 98.12 187 GLN A C 1
ATOM 1427 O O . GLN A 1 187 ? 1.929 1.603 2.439 1.00 98.12 187 GLN A O 1
ATOM 1432 N N . VAL A 1 188 ? 1.845 -0.219 1.119 1.00 98.62 188 VAL A N 1
ATOM 1433 C CA . VAL A 1 188 ? 1.424 0.521 -0.084 1.00 98.62 188 VAL A CA 1
ATOM 1434 C C . VAL A 1 188 ? 0.033 1.115 0.122 1.00 98.62 188 VAL A C 1
ATOM 1436 O O . VAL A 1 188 ? -0.168 2.301 -0.119 1.00 98.62 188 VAL A O 1
ATOM 1439 N N . VAL A 1 189 ? -0.915 0.315 0.612 1.00 98.56 189 VAL A N 1
ATOM 1440 C CA . VAL A 1 189 ? -2.301 0.734 0.847 1.00 98.56 189 VAL A CA 1
ATOM 1441 C C . VAL A 1 189 ? -2.385 1.884 1.859 1.00 98.56 189 VAL A C 1
ATOM 1443 O O . VAL A 1 189 ? -3.036 2.889 1.586 1.00 98.56 189 VAL A O 1
ATOM 1446 N N . PHE A 1 190 ? -1.679 1.796 2.986 1.00 98.50 190 PHE A N 1
ATOM 1447 C CA . PHE A 1 190 ? -1.540 2.888 3.954 1.00 98.50 190 PHE A CA 1
ATOM 1448 C C . PHE A 1 190 ? -1.007 4.163 3.291 1.00 98.50 190 PHE A C 1
ATOM 1450 O O . PHE A 1 190 ? -1.592 5.236 3.441 1.00 98.50 190 PHE A O 1
ATOM 1457 N N . THR A 1 191 ? 0.063 4.040 2.503 1.00 98.44 191 THR A N 1
ATOM 1458 C CA . THR A 1 191 ? 0.658 5.173 1.781 1.00 98.44 191 THR A CA 1
ATOM 1459 C C . THR A 1 191 ? -0.339 5.784 0.792 1.00 98.44 191 THR A C 1
ATOM 1461 O O . THR A 1 191 ? -0.436 7.007 0.674 1.00 98.44 191 THR A O 1
ATOM 1464 N N . ALA A 1 192 ? -1.119 4.949 0.107 1.00 98.38 192 ALA A N 1
ATOM 1465 C CA . ALA A 1 192 ? -2.158 5.389 -0.809 1.00 98.3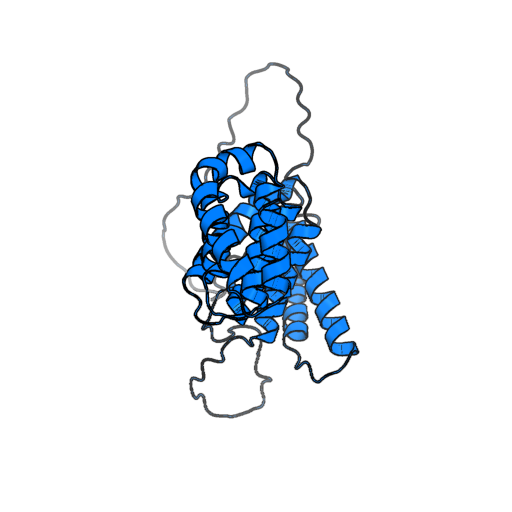8 192 ALA A CA 1
ATOM 1466 C C . ALA A 1 192 ? -3.264 6.163 -0.076 1.00 98.38 192 ALA A C 1
ATOM 1468 O O . ALA A 1 192 ? -3.618 7.251 -0.516 1.00 98.38 192 ALA A O 1
ATOM 1469 N N . VAL A 1 193 ? -3.759 5.687 1.072 1.00 98.25 193 VAL A N 1
ATOM 1470 C CA . VAL A 1 193 ? -4.735 6.445 1.881 1.00 98.25 193 VAL A CA 1
ATOM 1471 C C . VAL A 1 193 ? -4.170 7.802 2.295 1.00 98.25 193 VAL A C 1
ATOM 1473 O O . VAL A 1 193 ? -4.830 8.828 2.113 1.00 98.25 193 VAL A O 1
ATOM 1476 N N . TYR A 1 194 ? -2.927 7.827 2.776 1.00 97.88 194 TYR A N 1
ATOM 1477 C CA . TYR A 1 194 ? -2.288 9.045 3.265 1.00 97.88 194 TYR A CA 1
ATOM 1478 C C . TYR A 1 194 ? -2.080 10.096 2.160 1.00 97.88 194 TYR A C 1
ATOM 1480 O O . TYR A 1 194 ? -2.385 11.278 2.340 1.00 97.88 194 TYR A O 1
ATOM 1488 N N . HIS A 1 195 ? -1.586 9.687 0.987 1.00 97.75 195 HIS A N 1
ATOM 1489 C CA . HIS A 1 195 ? -1.226 10.624 -0.082 1.00 97.75 195 HIS A CA 1
ATOM 1490 C C . HIS A 1 195 ? -2.332 10.849 -1.117 1.00 97.75 195 HIS A C 1
ATOM 1492 O O . HIS A 1 195 ? -2.424 11.949 -1.679 1.00 97.75 195 HIS A O 1
ATOM 1498 N N . LEU A 1 196 ? -3.186 9.857 -1.377 1.00 97.19 196 LEU A N 1
ATOM 1499 C CA . LEU A 1 196 ? -4.286 9.975 -2.335 1.00 97.19 196 LEU A CA 1
ATOM 1500 C C . LEU A 1 196 ? -5.545 10.579 -1.698 1.00 97.19 196 LEU A C 1
ATOM 1502 O O . LEU A 1 196 ? -6.367 11.102 -2.438 1.00 97.19 196 LEU A O 1
ATOM 1506 N N . LYS A 1 197 ? -5.666 10.642 -0.364 1.00 94.62 197 LYS A N 1
ATOM 1507 C CA . LYS A 1 197 ? -6.768 11.339 0.335 1.00 94.62 197 LYS A CA 1
ATOM 1508 C C . LYS A 1 197 ? -8.152 10.888 -0.171 1.00 94.62 197 LYS A C 1
ATOM 1510 O O . LYS A 1 197 ? -8.335 9.709 -0.447 1.00 94.62 197 LYS A O 1
ATOM 1515 N N . SER A 1 198 ? -9.112 11.798 -0.363 1.00 96.88 198 SER A N 1
ATOM 1516 C CA . SER A 1 198 ? -10.461 11.523 -0.899 1.00 96.88 198 SER A CA 1
ATOM 1517 C C . SER A 1 198 ? -10.528 10.693 -2.189 1.00 96.88 198 SER A C 1
ATOM 1519 O O . SER A 1 198 ? -11.572 10.103 -2.458 1.00 96.88 198 SER A O 1
ATOM 1521 N N . PHE A 1 199 ? -9.447 10.556 -2.966 1.00 97.56 199 PHE A N 1
ATOM 1522 C CA . PHE A 1 199 ? -9.425 9.656 -4.127 1.00 97.56 199 PHE A CA 1
ATOM 1523 C C . PHE A 1 199 ? -9.492 8.161 -3.752 1.00 97.56 199 PHE A C 1
ATOM 1525 O O . PHE A 1 199 ? -9.672 7.328 -4.641 1.00 97.56 199 PHE A O 1
ATOM 1532 N N . VAL A 1 200 ? -9.376 7.801 -2.467 1.00 97.94 200 VAL A N 1
ATOM 1533 C CA . VAL A 1 200 ? -9.579 6.422 -1.976 1.00 97.94 200 VAL A CA 1
ATOM 1534 C C . VAL A 1 200 ? -11.020 6.127 -1.553 1.00 97.94 200 VAL A C 1
ATOM 1536 O O . VAL A 1 200 ? -11.317 4.989 -1.199 1.00 97.94 200 VAL A O 1
ATOM 1539 N N . LEU A 1 201 ? -11.917 7.123 -1.601 1.00 98.31 201 LEU A N 1
ATOM 1540 C CA . LEU A 1 201 ? -13.309 7.008 -1.152 1.00 98.31 201 LEU A CA 1
ATOM 1541 C C . LEU A 1 201 ? -14.039 5.757 -1.680 1.00 98.31 201 LEU A C 1
ATOM 1543 O O . LEU A 1 201 ? -14.662 5.086 -0.859 1.00 98.31 201 LEU A O 1
ATOM 1547 N N . PRO A 1 202 ? -13.924 5.363 -2.970 1.00 98.31 202 PRO A N 1
ATOM 1548 C CA . PRO A 1 202 ? -14.610 4.172 -3.484 1.00 98.31 202 PRO A CA 1
ATOM 1549 C C . PRO A 1 202 ? -14.224 2.859 -2.790 1.00 98.31 202 PRO A C 1
ATOM 1551 O O . PRO A 1 202 ? -14.932 1.868 -2.921 1.00 98.31 20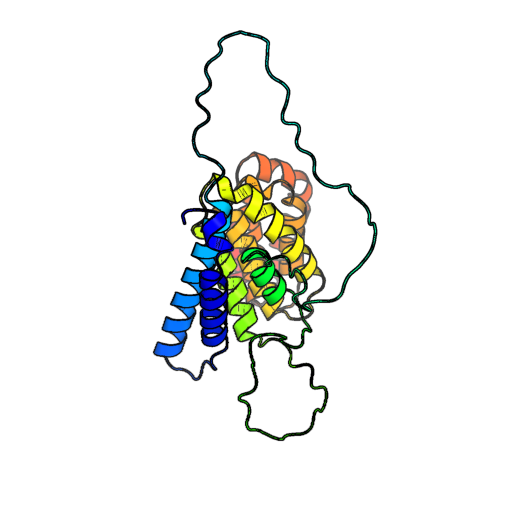2 PRO A O 1
ATOM 1554 N N . TYR A 1 203 ? -13.102 2.849 -2.070 1.00 98.50 203 TYR A N 1
ATOM 1555 C CA . TYR A 1 203 ? -12.525 1.671 -1.430 1.00 98.50 203 TYR A CA 1
ATOM 1556 C C . TYR A 1 203 ? -12.520 1.777 0.099 1.00 98.50 203 TYR A C 1
ATOM 1558 O O . TYR A 1 203 ? -12.074 0.854 0.771 1.00 98.50 203 TYR A O 1
ATOM 1566 N N . ALA A 1 204 ? -12.992 2.888 0.674 1.00 98.19 204 ALA A N 1
ATOM 1567 C CA . ALA A 1 204 ? -12.792 3.224 2.086 1.00 98.19 204 ALA A CA 1
ATOM 1568 C C . ALA A 1 204 ? -13.249 2.116 3.053 1.00 98.19 204 ALA A C 1
ATOM 1570 O O . ALA A 1 204 ? -12.530 1.773 3.994 1.00 98.19 204 ALA A O 1
ATOM 1571 N N . ASN A 1 205 ? -14.402 1.502 2.784 1.00 98.00 205 ASN A N 1
ATOM 1572 C CA . ASN A 1 205 ? -14.932 0.410 3.599 1.00 98.00 205 ASN A CA 1
ATOM 1573 C C . ASN A 1 205 ? -14.113 -0.888 3.481 1.00 98.00 205 ASN A C 1
ATOM 1575 O O . ASN A 1 205 ? -13.867 -1.558 4.486 1.00 98.00 205 ASN A O 1
ATOM 1579 N N . ASP A 1 206 ? -13.623 -1.229 2.287 1.00 98.38 206 ASP A N 1
ATOM 1580 C CA . ASP A 1 206 ? -12.724 -2.374 2.107 1.00 98.38 206 ASP A CA 1
ATOM 1581 C C . ASP A 1 206 ? -11.371 -2.147 2.787 1.00 98.38 206 ASP A C 1
ATOM 1583 O O . ASP A 1 206 ? -10.822 -3.064 3.396 1.00 98.38 206 ASP A O 1
ATOM 1587 N N . LEU A 1 207 ? -10.867 -0.913 2.744 1.00 98.50 207 LEU A N 1
ATOM 1588 C CA . LEU A 1 207 ? -9.629 -0.506 3.404 1.00 98.50 207 LEU A CA 1
ATOM 1589 C C . LEU A 1 207 ? -9.737 -0.591 4.930 1.00 98.50 207 LEU A C 1
ATOM 1591 O O . LEU A 1 207 ? -8.816 -1.087 5.582 1.00 98.50 207 LEU A O 1
ATOM 1595 N N . LEU A 1 208 ? -10.870 -0.168 5.503 1.00 98.38 208 LEU A N 1
ATOM 1596 C CA . LEU A 1 208 ? -11.127 -0.331 6.934 1.00 98.38 208 LEU A CA 1
ATOM 1597 C C . LEU A 1 208 ? -11.188 -1.816 7.319 1.00 98.38 208 LEU A C 1
ATOM 1599 O O . LEU A 1 208 ? -10.595 -2.211 8.322 1.00 98.38 208 LEU A O 1
ATOM 1603 N N . ARG A 1 209 ? -11.850 -2.654 6.513 1.00 97.62 209 ARG A N 1
ATOM 1604 C CA . ARG A 1 209 ? -11.890 -4.108 6.747 1.00 97.62 209 ARG A CA 1
ATOM 1605 C C . ARG A 1 209 ? -10.497 -4.728 6.718 1.00 97.62 209 ARG A C 1
ATOM 1607 O O . ARG A 1 209 ? -10.147 -5.428 7.658 1.00 97.62 209 ARG A O 1
ATOM 1614 N N . LEU A 1 210 ? -9.675 -4.400 5.718 1.00 97.00 210 LEU A N 1
ATOM 1615 C CA . LEU A 1 210 ? -8.286 -4.868 5.657 1.00 97.00 210 LEU A CA 1
ATOM 1616 C C . LEU A 1 210 ? -7.479 -4.469 6.890 1.00 97.00 210 LEU A C 1
ATOM 1618 O O . LEU A 1 210 ? -6.705 -5.269 7.403 1.00 97.00 210 LEU A O 1
ATOM 1622 N N . SER A 1 211 ? -7.658 -3.239 7.368 1.00 97.56 211 SER A N 1
ATOM 1623 C CA . SER A 1 211 ? -7.008 -2.762 8.585 1.00 97.56 211 SER A CA 1
ATOM 1624 C C . SER A 1 211 ? -7.428 -3.575 9.818 1.00 97.56 211 SER A C 1
ATOM 1626 O O . SER A 1 211 ? -6.572 -3.997 10.597 1.00 97.56 211 SER A O 1
ATOM 1628 N N . ILE A 1 212 ? -8.727 -3.848 9.967 1.00 96.56 212 ILE A N 1
ATOM 1629 C CA . ILE A 1 212 ? -9.269 -4.680 11.049 1.00 96.56 212 ILE A CA 1
ATOM 1630 C C . ILE A 1 212 ? -8.743 -6.119 10.960 1.00 96.56 212 ILE A C 1
ATOM 1632 O O . ILE A 1 212 ? -8.339 -6.686 11.977 1.00 96.56 212 ILE A O 1
ATOM 1636 N N . ASP A 1 213 ? -8.732 -6.708 9.767 1.00 95.06 213 ASP A N 1
ATOM 1637 C CA . ASP A 1 213 ? -8.278 -8.082 9.550 1.00 95.06 213 ASP A CA 1
ATOM 1638 C C . ASP A 1 213 ? -6.775 -8.213 9.821 1.00 95.06 213 ASP A C 1
ATOM 1640 O O . ASP A 1 213 ? -6.358 -9.113 10.551 1.00 95.06 213 ASP A O 1
ATOM 1644 N N . ALA A 1 214 ? -5.969 -7.259 9.345 1.00 95.00 214 ALA A N 1
ATOM 1645 C CA . ALA A 1 214 ? -4.539 -7.190 9.637 1.00 95.00 214 ALA A CA 1
ATOM 1646 C C . ALA A 1 214 ? -4.271 -7.132 11.146 1.00 95.00 214 ALA A C 1
ATOM 1648 O O . ALA A 1 214 ? -3.385 -7.822 11.636 1.00 95.00 214 ALA A O 1
ATOM 1649 N N . LEU A 1 215 ? -5.065 -6.357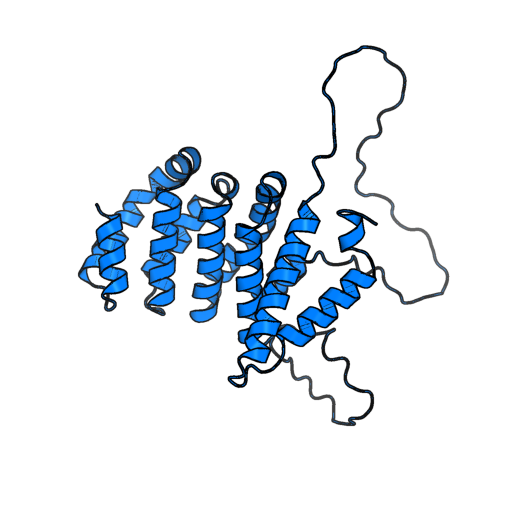 11.889 1.00 94.56 215 LEU A N 1
ATOM 1650 C CA . LEU A 1 215 ? -4.979 -6.246 13.345 1.00 94.56 215 LEU A CA 1
ATOM 1651 C C . LEU A 1 215 ? -5.384 -7.534 14.075 1.00 94.56 215 LEU A C 1
ATOM 1653 O O . LEU A 1 215 ? -4.751 -7.915 15.059 1.00 94.56 215 LEU A O 1
ATOM 1657 N N . ARG A 1 216 ? -6.422 -8.226 13.595 1.00 92.62 216 ARG A N 1
ATOM 1658 C CA . ARG A 1 216 ? -6.875 -9.512 14.154 1.00 92.62 216 ARG A CA 1
ATOM 1659 C C . ARG A 1 216 ? -5.910 -10.657 13.857 1.00 92.62 216 ARG A C 1
ATOM 1661 O O . ARG A 1 216 ? -5.875 -11.635 14.608 1.00 92.62 216 ARG A O 1
ATOM 1668 N N . ASN A 1 217 ? -5.142 -10.556 12.776 1.00 85.31 217 ASN A N 1
ATOM 1669 C CA . ASN A 1 217 ? -4.216 -11.598 12.367 1.00 85.31 217 ASN A CA 1
ATOM 1670 C C . ASN A 1 217 ? -3.094 -11.782 13.393 1.00 85.31 217 ASN A C 1
ATOM 1672 O O . ASN A 1 217 ? -2.338 -10.867 13.715 1.00 85.31 217 ASN A O 1
ATOM 1676 N N . ARG A 1 218 ? -2.877 -13.032 13.816 1.00 72.38 218 ARG A N 1
ATOM 1677 C CA . ARG A 1 218 ? -1.710 -13.432 14.628 1.00 72.38 218 ARG A CA 1
ATOM 1678 C C . ARG A 1 218 ? -0.418 -13.543 13.800 1.00 72.38 218 ARG A C 1
ATOM 1680 O O . ARG A 1 218 ? 0.451 -14.346 14.123 1.00 72.38 218 ARG A O 1
ATOM 1687 N N . GLY A 1 219 ? -0.323 -12.778 12.712 1.00 75.00 219 GLY A N 1
ATOM 1688 C CA . GLY A 1 219 ? 0.837 -12.721 11.827 1.00 75.00 219 GLY A CA 1
ATOM 1689 C C . GLY A 1 219 ? 2.012 -11.958 12.444 1.00 75.00 219 GLY A C 1
ATOM 1690 O O . GLY A 1 219 ? 2.150 -11.843 13.666 1.00 75.00 219 GLY A O 1
ATOM 1691 N N . LEU A 1 220 ? 2.865 -11.406 11.582 1.00 85.88 220 LEU A N 1
ATOM 1692 C CA . LEU A 1 220 ? 3.997 -10.582 12.003 1.00 85.88 220 LEU A CA 1
ATOM 1693 C C . LEU A 1 220 ? 3.509 -9.320 12.727 1.00 85.88 220 LEU A C 1
ATOM 1695 O O . LEU A 1 220 ? 2.479 -8.748 12.372 1.00 85.88 220 LEU A O 1
ATOM 1699 N N . ALA A 1 221 ? 4.272 -8.860 13.723 1.00 92.12 221 ALA A N 1
ATOM 1700 C CA . ALA A 1 221 ? 3.976 -7.597 14.403 1.00 92.12 221 ALA A CA 1
ATOM 1701 C C . ALA A 1 221 ? 3.928 -6.423 13.411 1.00 92.12 221 ALA A C 1
ATOM 1703 O O . ALA A 1 221 ? 3.067 -5.560 13.536 1.00 92.12 221 ALA A O 1
ATOM 1704 N N . GLU A 1 222 ? 4.781 -6.440 12.383 1.00 91.50 222 GLU A N 1
ATOM 1705 C CA . GLU A 1 222 ? 4.785 -5.456 11.296 1.00 91.50 222 GLU A CA 1
ATOM 1706 C C . GLU A 1 222 ? 3.427 -5.351 10.591 1.00 91.50 222 GLU A C 1
ATOM 1708 O O . GLU A 1 222 ? 2.922 -4.248 10.408 1.00 91.50 222 GLU A O 1
ATOM 1713 N N . GLU A 1 223 ? 2.791 -6.484 10.269 1.00 92.69 223 GLU A N 1
ATOM 1714 C CA . GLU A 1 223 ? 1.478 -6.513 9.610 1.00 92.69 223 GLU A CA 1
ATOM 1715 C C . GLU A 1 223 ? 0.419 -5.805 10.470 1.00 92.69 223 GLU A C 1
ATOM 1717 O O . GLU A 1 223 ? -0.346 -4.980 9.970 1.00 92.69 223 GLU A O 1
ATOM 1722 N N . ARG A 1 224 ? 0.434 -6.050 11.788 1.00 94.31 224 ARG A N 1
ATOM 1723 C CA . ARG A 1 224 ? -0.478 -5.400 12.744 1.00 94.31 224 ARG A CA 1
ATOM 1724 C C . ARG A 1 224 ? -0.180 -3.915 12.928 1.00 94.31 224 ARG A C 1
ATOM 1726 O O . ARG A 1 224 ? -1.110 -3.114 12.982 1.00 94.31 224 ARG A O 1
ATOM 1733 N N . ILE A 1 225 ? 1.098 -3.531 12.987 1.00 95.31 225 ILE A N 1
ATOM 1734 C CA . ILE A 1 225 ? 1.519 -2.123 13.068 1.00 95.31 225 ILE A CA 1
ATOM 1735 C C . ILE A 1 225 ? 1.003 -1.358 11.850 1.00 95.31 225 ILE A C 1
ATOM 1737 O O . ILE A 1 225 ? 0.420 -0.283 11.995 1.00 95.31 225 ILE A O 1
ATOM 1741 N N . VAL A 1 226 ? 1.190 -1.904 10.648 1.00 95.88 226 VAL A N 1
ATOM 1742 C CA . VAL A 1 226 ? 0.702 -1.276 9.416 1.00 95.88 226 VAL A CA 1
ATOM 1743 C C . VAL A 1 226 ? -0.827 -1.271 9.375 1.00 95.88 226 VAL A C 1
ATOM 1745 O O . VAL A 1 226 ? -1.408 -0.261 8.986 1.00 95.88 226 VAL A O 1
ATOM 1748 N N . GLY A 1 227 ? -1.488 -2.328 9.859 1.00 96.25 227 GLY A N 1
ATOM 1749 C CA . GLY A 1 227 ? -2.940 -2.368 10.045 1.00 96.25 227 GLY A CA 1
ATOM 1750 C C . GLY A 1 227 ? -3.459 -1.214 10.908 1.00 96.25 227 GLY A C 1
ATOM 1751 O O . GLY A 1 227 ? -4.361 -0.491 10.484 1.00 96.25 227 GLY A O 1
ATOM 1752 N N . ALA A 1 228 ? -2.843 -0.964 12.067 1.00 96.56 228 ALA A N 1
ATOM 1753 C CA . ALA A 1 228 ? -3.177 0.183 12.916 1.00 96.56 228 ALA A CA 1
ATOM 1754 C C . ALA A 1 228 ? -2.866 1.531 12.242 1.00 96.56 228 ALA A C 1
ATOM 1756 O O . ALA A 1 228 ? -3.690 2.442 12.297 1.00 96.56 228 ALA A O 1
ATOM 1757 N N . LYS A 1 229 ? -1.723 1.670 11.553 1.00 97.44 229 LYS A N 1
ATOM 1758 C CA . LYS A 1 229 ? -1.389 2.891 10.789 1.00 97.44 229 LYS A CA 1
ATOM 1759 C C . LYS A 1 229 ? -2.411 3.175 9.685 1.00 97.44 229 LYS A C 1
ATOM 1761 O O . LYS A 1 229 ? -2.785 4.328 9.482 1.00 97.44 229 LYS A O 1
ATOM 1766 N N . LEU A 1 230 ? -2.887 2.138 8.994 1.00 97.94 230 LEU A N 1
ATOM 1767 C CA . LEU A 1 230 ? -3.941 2.248 7.988 1.00 97.94 230 LEU A CA 1
ATOM 1768 C C . LEU A 1 230 ? -5.253 2.739 8.614 1.00 97.94 230 LEU A C 1
ATOM 1770 O O . LEU A 1 230 ? -5.850 3.674 8.083 1.00 97.94 230 LEU A O 1
ATOM 1774 N N . MET A 1 231 ? -5.656 2.184 9.764 1.00 97.19 231 MET A N 1
ATOM 1775 C CA . MET A 1 231 ? -6.837 2.650 10.504 1.00 97.19 231 MET A CA 1
ATOM 1776 C C . MET A 1 231 ? -6.720 4.131 10.859 1.00 97.19 231 MET A C 1
ATOM 1778 O O . MET A 1 231 ? -7.612 4.919 10.553 1.00 97.19 231 MET A O 1
ATOM 1782 N N . ALA A 1 232 ? -5.580 4.507 11.445 1.00 97.12 232 ALA A N 1
ATOM 1783 C CA . ALA A 1 232 ? -5.270 5.877 11.824 1.00 97.12 232 ALA A CA 1
ATOM 1784 C C . ALA A 1 232 ? -5.388 6.826 10.627 1.00 97.12 232 ALA A C 1
ATOM 1786 O O . ALA A 1 232 ? -6.020 7.875 10.713 1.00 97.12 232 ALA A O 1
ATOM 1787 N N . SER A 1 233 ? -4.819 6.433 9.483 1.00 97.56 233 SER A N 1
ATOM 1788 C CA . SER A 1 233 ? -4.847 7.243 8.267 1.00 97.56 233 SER A CA 1
ATOM 1789 C C . SER A 1 233 ? -6.246 7.384 7.670 1.00 97.56 233 SER A C 1
ATOM 1791 O O . SER A 1 233 ? -6.525 8.412 7.060 1.00 97.56 233 SER A O 1
ATOM 1793 N N . LEU A 1 234 ? -7.110 6.374 7.809 1.00 97.56 234 LEU A N 1
ATOM 1794 C CA . LEU A 1 234 ? -8.508 6.443 7.375 1.00 97.56 234 LEU A CA 1
ATOM 1795 C C . LEU A 1 234 ? -9.321 7.376 8.281 1.00 97.56 234 LEU A C 1
ATOM 1797 O O . LEU A 1 234 ? -10.068 8.213 7.780 1.00 97.56 234 LEU A O 1
ATOM 1801 N N . MET A 1 235 ? -9.132 7.278 9.600 1.00 95.38 235 MET A N 1
ATOM 1802 C CA . MET A 1 235 ? -9.795 8.138 10.589 1.00 95.38 235 MET A CA 1
ATOM 1803 C C . MET A 1 235 ? -9.345 9.603 10.495 1.00 95.38 235 MET A C 1
ATOM 1805 O O . MET A 1 235 ? -10.136 10.502 10.755 1.00 95.38 235 MET A O 1
ATOM 1809 N N . ALA A 1 236 ? -8.095 9.842 10.092 1.00 95.50 236 ALA A N 1
ATOM 1810 C CA . ALA A 1 236 ? -7.536 11.175 9.865 1.00 95.50 236 ALA A CA 1
ATOM 1811 C C . ALA A 1 236 ? -7.709 11.683 8.417 1.00 95.50 236 ALA A C 1
ATOM 1813 O O . ALA A 1 236 ? -7.086 12.678 8.038 1.00 95.50 236 ALA A O 1
ATOM 1814 N N . SER A 1 237 ? -8.487 10.984 7.583 1.00 96.12 237 SER A N 1
ATOM 1815 C CA . SER A 1 237 ? -8.691 11.345 6.176 1.00 96.12 237 SER A CA 1
ATOM 1816 C C . SER A 1 237 ? -9.691 12.499 6.005 1.00 96.12 237 SER A C 1
ATOM 1818 O O . SER A 1 237 ? -10.207 13.058 6.972 1.00 96.12 237 SER A O 1
ATOM 1820 N N . ASP A 1 238 ? -9.969 12.866 4.752 1.00 95.38 238 ASP A N 1
ATOM 1821 C CA . ASP A 1 238 ? -10.966 13.887 4.418 1.00 95.38 238 ASP A CA 1
ATOM 1822 C C . ASP A 1 238 ? -12.351 13.489 4.978 1.00 95.38 238 ASP A C 1
ATOM 1824 O O . ASP A 1 238 ? -12.705 12.308 4.998 1.00 95.38 238 ASP A O 1
ATOM 1828 N N . GLU A 1 239 ? -13.172 14.471 5.366 1.00 97.12 239 GLU A N 1
ATOM 1829 C CA . GLU A 1 239 ? -14.476 14.257 6.027 1.00 97.12 239 GLU A CA 1
ATOM 1830 C C . GLU A 1 239 ? -15.381 13.258 5.284 1.00 97.12 239 GLU A C 1
ATOM 1832 O O . GLU A 1 239 ? -16.060 12.440 5.902 1.00 97.12 239 GLU A O 1
ATOM 1837 N N . VAL A 1 240 ? -15.346 13.273 3.948 1.00 97.69 240 VAL A N 1
ATOM 1838 C CA . VAL A 1 240 ? -16.117 12.345 3.108 1.00 97.69 240 VAL A CA 1
ATOM 1839 C C . VAL A 1 240 ? -15.716 10.882 3.315 1.00 97.69 240 VAL A C 1
ATOM 1841 O O . VAL A 1 240 ? -16.585 10.018 3.335 1.00 97.69 240 VAL A O 1
ATOM 1844 N N . VAL A 1 241 ? -14.425 10.602 3.515 1.00 97.94 241 VAL A N 1
ATOM 1845 C CA . VAL A 1 241 ? -13.911 9.251 3.783 1.00 97.94 241 VAL A CA 1
ATOM 1846 C C . VAL A 1 241 ? -14.280 8.829 5.201 1.00 97.94 241 VAL A C 1
ATOM 1848 O O . VAL A 1 241 ? -14.743 7.711 5.404 1.00 97.94 241 VAL A O 1
ATOM 1851 N N . VAL A 1 242 ? -14.142 9.734 6.174 1.00 97.19 242 VAL A N 1
ATOM 1852 C CA . VAL A 1 242 ? -14.508 9.463 7.573 1.00 97.19 242 VAL A CA 1
ATOM 1853 C C . VAL A 1 242 ? -16.001 9.154 7.698 1.00 97.19 242 VAL A C 1
ATOM 1855 O O . VAL A 1 242 ? -16.385 8.203 8.378 1.00 97.19 242 VAL A O 1
ATOM 1858 N N . LYS A 1 243 ? -16.854 9.910 6.999 1.00 97.50 243 LYS A N 1
ATOM 1859 C CA . LYS A 1 243 ? -18.301 9.672 6.963 1.00 97.50 243 LYS A CA 1
ATOM 1860 C C . LYS A 1 243 ? -18.653 8.322 6.336 1.00 97.50 243 LYS A C 1
ATOM 1862 O O . LYS A 1 243 ? -19.562 7.658 6.826 1.00 97.50 243 LYS A O 1
ATOM 1867 N N . GLU A 1 244 ? -17.934 7.922 5.290 1.00 98.00 244 GLU A N 1
ATOM 1868 C CA . GLU A 1 244 ? -18.137 6.642 4.600 1.00 98.00 244 GLU A CA 1
ATOM 1869 C C . GLU A 1 244 ? -17.821 5.436 5.497 1.00 98.00 244 GLU A C 1
ATOM 1871 O O . GLU A 1 244 ? -18.543 4.442 5.472 1.00 98.00 244 GLU A O 1
ATOM 1876 N N . ILE A 1 245 ? -16.777 5.530 6.328 1.00 97.62 245 ILE A N 1
ATOM 1877 C CA . ILE A 1 245 ? -16.363 4.436 7.224 1.00 97.62 245 ILE A CA 1
ATOM 1878 C C . ILE A 1 245 ? -17.052 4.465 8.596 1.00 97.62 245 ILE A C 1
ATOM 1880 O O . ILE A 1 245 ? -16.999 3.476 9.330 1.00 97.62 245 ILE A O 1
ATOM 1884 N N . ALA A 1 246 ? -17.692 5.581 8.964 1.00 96.62 246 ALA A N 1
ATOM 1885 C CA . ALA A 1 246 ? -18.297 5.792 10.280 1.00 96.62 246 ALA A CA 1
ATOM 1886 C C . ALA A 1 246 ? -19.219 4.648 10.753 1.00 96.62 246 ALA A C 1
ATOM 1888 O O . ALA A 1 246 ? -19.094 4.255 11.918 1.00 96.62 246 ALA A O 1
ATOM 1889 N N . PRO A 1 247 ? -20.083 4.051 9.901 1.00 95.75 247 PRO A N 1
ATOM 1890 C CA . PRO A 1 247 ? -20.940 2.937 10.313 1.00 95.75 247 PRO A CA 1
ATOM 1891 C C . PRO A 1 247 ? -20.172 1.710 10.827 1.00 95.75 247 PRO A C 1
ATOM 1893 O O . PRO A 1 247 ? -20.707 0.944 11.625 1.00 95.75 247 PRO A O 1
ATOM 1896 N N . ASN A 1 248 ? -18.917 1.527 10.406 1.00 94.12 248 ASN A N 1
ATOM 1897 C CA . ASN A 1 248 ? -18.088 0.367 10.737 1.00 94.12 248 ASN A CA 1
ATOM 1898 C C . ASN A 1 248 ? -17.010 0.656 11.799 1.00 94.12 248 ASN A C 1
ATOM 1900 O O . ASN A 1 248 ? -16.285 -0.253 12.207 1.00 94.12 248 ASN A O 1
ATOM 1904 N N . LEU A 1 249 ? -16.918 1.888 12.314 1.00 93.12 249 LEU A N 1
ATOM 1905 C CA . LEU A 1 249 ? -15.925 2.249 13.337 1.00 93.12 249 LEU A CA 1
ATOM 1906 C C . LEU A 1 249 ? -16.178 1.588 14.699 1.00 93.12 249 LEU A C 1
ATOM 1908 O O . LEU A 1 249 ? -15.247 1.427 15.489 1.00 93.12 249 LEU A O 1
ATOM 1912 N N . MET A 1 250 ? -17.411 1.167 14.988 1.00 92.44 250 MET A N 1
ATOM 1913 C CA . MET A 1 250 ? -17.706 0.446 16.231 1.00 92.44 250 MET A CA 1
ATOM 1914 C C . MET A 1 250 ? -16.997 -0.910 16.291 1.00 92.44 250 MET A C 1
ATOM 1916 O O . MET A 1 250 ? -16.426 -1.250 17.330 1.00 92.44 250 MET A O 1
ATOM 1920 N N . ASP A 1 251 ? -16.950 -1.638 15.174 1.00 92.62 251 ASP A N 1
ATOM 1921 C CA . ASP A 1 251 ? -16.226 -2.910 15.081 1.00 92.62 251 ASP A CA 1
ATOM 1922 C C . ASP A 1 251 ? -14.719 -2.694 15.247 1.00 92.62 251 ASP A C 1
ATOM 1924 O O . ASP A 1 251 ? -14.054 -3.432 15.981 1.00 92.62 251 ASP A O 1
ATOM 1928 N N . ALA A 1 252 ? -14.189 -1.636 14.625 1.00 94.25 252 ALA A N 1
ATOM 1929 C CA . ALA A 1 252 ? -12.796 -1.228 14.772 1.00 94.25 252 ALA A CA 1
ATOM 1930 C C . ALA A 1 252 ? -12.444 -0.935 16.241 1.00 94.25 252 ALA A C 1
ATOM 1932 O O . ALA A 1 252 ? -11.453 -1.449 16.758 1.00 94.25 252 ALA A O 1
ATOM 1933 N N . LYS A 1 253 ? -13.301 -0.194 16.955 1.00 94.62 253 LYS A N 1
ATOM 1934 C CA . LYS A 1 253 ? -13.102 0.154 18.370 1.00 94.62 253 LYS A CA 1
ATOM 1935 C C . LYS A 1 253 ? -13.035 -1.070 19.284 1.00 94.62 253 LYS A C 1
ATOM 1937 O O . LYS A 1 253 ? -12.233 -1.094 20.219 1.00 94.62 253 LYS A O 1
ATOM 1942 N N . VAL A 1 254 ? -13.865 -2.086 19.037 1.00 95.31 254 VAL A N 1
ATOM 1943 C CA . VAL A 1 254 ? -13.822 -3.350 19.794 1.00 95.31 254 VAL A CA 1
ATOM 1944 C C . VAL A 1 254 ? -12.485 -4.059 19.576 1.00 95.31 254 VAL A C 1
ATOM 1946 O O . VAL A 1 254 ? -11.867 -4.522 20.534 1.00 95.31 254 VAL A O 1
ATOM 1949 N N . VAL A 1 255 ? -12.009 -4.105 18.331 1.00 95.38 255 VAL A N 1
ATOM 1950 C CA . VAL A 1 255 ? -10.733 -4.745 17.985 1.00 95.38 255 VAL A CA 1
ATOM 1951 C C . VAL A 1 255 ? -9.552 -4.014 18.615 1.00 95.38 255 VAL A C 1
ATOM 1953 O O . VAL A 1 255 ? -8.730 -4.660 19.262 1.00 95.38 255 VAL A O 1
ATOM 1956 N N . LEU A 1 256 ? -9.506 -2.683 18.512 1.00 95.69 256 LEU A N 1
ATOM 1957 C CA . LEU A 1 256 ? -8.456 -1.864 19.121 1.00 95.69 256 LEU A CA 1
ATOM 1958 C C . LEU A 1 256 ? -8.355 -2.090 20.636 1.00 95.69 256 LEU A C 1
ATOM 1960 O O . LEU A 1 256 ? -7.253 -2.294 21.136 1.00 95.69 256 LEU A O 1
ATOM 1964 N N . ARG A 1 257 ? -9.488 -2.132 21.356 1.00 95.75 257 ARG A N 1
ATOM 1965 C CA . ARG A 1 257 ? -9.513 -2.394 22.812 1.00 95.75 257 ARG A CA 1
ATOM 1966 C C . ARG A 1 257 ? -8.981 -3.769 23.189 1.00 95.75 257 ARG A C 1
ATOM 1968 O O . ARG A 1 257 ? -8.310 -3.919 24.206 1.00 95.75 257 ARG A O 1
ATOM 1975 N N . ASN A 1 258 ? -9.306 -4.785 22.397 1.00 94.50 258 ASN A N 1
ATOM 1976 C CA . ASN A 1 258 ? -8.814 -6.132 22.659 1.00 94.50 258 ASN A CA 1
ATOM 1977 C C . ASN A 1 258 ? -7.295 -6.197 22.455 1.00 94.50 258 ASN A C 1
ATOM 1979 O O . ASN A 1 258 ? -6.580 -6.769 23.276 1.00 94.50 258 ASN A O 1
ATOM 1983 N N . ILE A 1 259 ? -6.799 -5.573 21.386 1.00 94.50 259 ILE A N 1
ATOM 1984 C CA . ILE A 1 259 ? -5.376 -5.571 21.036 1.00 94.50 259 ILE A CA 1
ATOM 1985 C C . ILE A 1 259 ? -4.561 -4.748 22.029 1.00 94.50 259 ILE A C 1
ATOM 1987 O O . ILE A 1 259 ? -3.530 -5.234 22.486 1.00 94.50 259 ILE A O 1
ATOM 1991 N N . SER A 1 260 ? -5.030 -3.564 22.434 1.00 94.31 260 SER A N 1
ATOM 1992 C CA . SER A 1 260 ? -4.338 -2.734 23.429 1.00 94.31 260 SER A CA 1
ATOM 1993 C C . SER A 1 260 ? -4.054 -3.493 24.725 1.00 94.31 260 SER A C 1
ATOM 1995 O O . SER A 1 260 ? -3.007 -3.305 25.336 1.00 94.31 260 SER A O 1
ATOM 1997 N N . PHE A 1 261 ? -4.946 -4.403 25.124 1.00 90.31 261 PHE A N 1
ATOM 1998 C CA . PHE A 1 261 ? -4.769 -5.198 26.335 1.00 90.31 261 PHE A CA 1
ATOM 1999 C C . PHE A 1 261 ? -3.969 -6.492 26.113 1.00 90.31 261 PHE A C 1
ATOM 2001 O O . PHE A 1 261 ? -3.157 -6.861 26.962 1.00 90.31 261 PHE A O 1
ATOM 2008 N N . MET A 1 262 ? -4.199 -7.198 25.000 1.00 91.06 262 MET A N 1
ATOM 2009 C CA . MET A 1 262 ? -3.768 -8.595 24.836 1.00 91.06 262 MET A CA 1
ATOM 2010 C C . MET A 1 262 ? -2.609 -8.818 23.855 1.00 91.06 262 MET A C 1
ATOM 2012 O O . MET A 1 262 ? -2.101 -9.939 23.790 1.00 91.06 262 MET A O 1
ATOM 2016 N N . ASP A 1 263 ? -2.199 -7.818 23.068 1.00 92.44 263 ASP A N 1
ATOM 2017 C CA . ASP A 1 263 ? -1.154 -8.025 22.059 1.00 92.44 263 ASP A CA 1
ATOM 2018 C C . ASP A 1 263 ? 0.228 -8.250 22.684 1.00 92.44 263 ASP A C 1
ATOM 2020 O O . ASP A 1 263 ? 0.613 -7.620 23.673 1.00 92.44 263 ASP A O 1
ATOM 2024 N N . THR A 1 264 ? 1.007 -9.142 22.076 1.00 91.81 264 THR A N 1
ATOM 2025 C CA . THR A 1 264 ? 2.363 -9.465 22.529 1.00 91.81 264 THR A CA 1
ATOM 2026 C C . THR A 1 264 ? 3.367 -8.355 22.216 1.00 91.81 264 THR A C 1
ATOM 2028 O O . THR A 1 264 ? 4.380 -8.238 22.905 1.00 91.81 264 THR A O 1
ATOM 2031 N N . SER A 1 265 ? 3.101 -7.515 21.211 1.00 93.44 265 SER A N 1
ATOM 2032 C CA . SER A 1 265 ? 3.952 -6.384 20.846 1.00 93.44 265 SER A CA 1
ATOM 2033 C C . SER A 1 265 ? 3.567 -5.129 21.626 1.00 93.44 265 SER A C 1
ATOM 2035 O O . SER A 1 265 ? 2.450 -4.624 21.519 1.00 93.44 265 SER A O 1
ATOM 2037 N N . MET A 1 266 ? 4.519 -4.576 22.384 1.00 93.50 266 MET A N 1
ATOM 2038 C CA . MET A 1 266 ? 4.330 -3.300 23.093 1.00 93.50 266 MET A CA 1
ATOM 2039 C C . MET A 1 266 ? 4.029 -2.141 22.139 1.00 93.50 266 MET A C 1
ATOM 2041 O O . MET A 1 266 ? 3.225 -1.273 22.465 1.00 93.50 266 MET A O 1
ATOM 2045 N N . GLU A 1 267 ? 4.646 -2.140 20.957 1.00 94.75 267 GLU A N 1
ATOM 2046 C CA . GLU A 1 267 ? 4.430 -1.096 19.956 1.00 94.75 267 GLU A CA 1
ATOM 2047 C C . GLU A 1 267 ? 3.001 -1.144 19.400 1.00 94.75 267 GLU A C 1
ATOM 2049 O O . GLU A 1 267 ? 2.336 -0.111 19.326 1.00 94.75 267 GLU A O 1
ATOM 2054 N N . VAL A 1 268 ? 2.497 -2.346 19.084 1.00 94.06 268 VAL A N 1
ATOM 2055 C CA . VAL A 1 268 ? 1.113 -2.534 18.615 1.00 94.06 268 VAL A CA 1
ATOM 2056 C C . VAL A 1 268 ? 0.122 -2.096 19.691 1.00 94.06 268 VAL A C 1
ATOM 2058 O O . VAL A 1 268 ? -0.829 -1.382 19.374 1.00 94.06 268 VAL A O 1
ATOM 2061 N N . ARG A 1 269 ? 0.364 -2.463 20.960 1.00 95.44 269 ARG A N 1
ATOM 2062 C CA . ARG A 1 269 ? -0.479 -2.031 22.087 1.00 95.44 269 ARG A CA 1
ATOM 2063 C C . ARG A 1 269 ? -0.537 -0.514 22.196 1.00 95.44 269 ARG A C 1
ATOM 2065 O O . ARG A 1 269 ? -1.625 0.045 22.122 1.00 95.44 269 ARG A O 1
ATOM 2072 N N . SER A 1 270 ? 0.622 0.143 22.269 1.00 94.88 270 SER A N 1
ATOM 2073 C CA . SER A 1 270 ? 0.702 1.603 22.399 1.00 94.88 270 SER A CA 1
ATOM 2074 C C . SER A 1 270 ? 0.033 2.332 21.233 1.00 94.88 270 SER A C 1
ATOM 2076 O O . SER A 1 270 ? -0.620 3.355 21.430 1.00 94.88 270 SER A O 1
ATOM 2078 N N . LEU A 1 271 ? 0.171 1.819 20.007 1.00 94.69 271 LEU A N 1
ATOM 2079 C CA . LEU A 1 271 ? -0.477 2.419 18.846 1.00 94.69 271 LEU A CA 1
ATOM 2080 C C . LEU A 1 271 ? -2.004 2.261 18.900 1.00 94.69 271 LEU A C 1
ATOM 2082 O O . LEU A 1 271 ? -2.716 3.213 18.594 1.00 94.69 271 LEU A O 1
ATOM 2086 N N . CYS A 1 272 ? -2.509 1.097 19.318 1.00 95.50 272 CYS A N 1
ATOM 2087 C CA . CYS A 1 272 ? -3.949 0.867 19.453 1.00 95.50 272 CYS A CA 1
ATOM 2088 C C . CYS A 1 272 ? -4.568 1.671 20.604 1.00 95.50 272 CYS A C 1
ATOM 2090 O O . CYS A 1 272 ? -5.690 2.143 20.460 1.00 95.50 272 CYS A O 1
ATOM 2092 N N . GLU A 1 273 ? -3.843 1.866 21.709 1.00 95.62 273 GLU A N 1
ATOM 2093 C CA . GLU A 1 273 ? -4.260 2.743 22.814 1.00 95.62 273 GLU A CA 1
ATOM 2094 C C . GLU A 1 273 ? -4.456 4.181 22.334 1.00 95.62 273 GLU A C 1
ATOM 2096 O O . GLU A 1 273 ? -5.521 4.751 22.544 1.00 95.62 273 GLU A O 1
ATOM 2101 N N . LYS A 1 274 ? -3.490 4.723 21.584 1.00 94.81 274 LYS A N 1
ATOM 2102 C CA . LYS A 1 274 ? -3.577 6.080 21.018 1.00 94.81 274 LYS A CA 1
ATOM 2103 C C . LYS A 1 274 ? -4.746 6.277 20.055 1.00 94.81 274 LYS A C 1
ATOM 2105 O O . LYS A 1 274 ? -5.199 7.396 19.885 1.00 94.81 274 LYS A O 1
ATOM 2110 N N . LEU A 1 275 ? -5.209 5.218 19.389 1.00 93.69 275 LEU A N 1
ATOM 2111 C CA . LEU A 1 275 ? -6.364 5.289 18.483 1.00 93.69 275 LEU A CA 1
ATOM 2112 C C . LEU A 1 275 ? -7.712 5.216 19.208 1.00 93.69 275 LEU A C 1
ATOM 2114 O O . LEU A 1 275 ? -8.754 5.414 18.583 1.00 93.69 275 LEU A O 1
ATOM 2118 N N . LEU A 1 276 ? -7.706 4.878 20.498 1.00 92.62 276 LEU A N 1
ATOM 2119 C CA . LEU A 1 276 ? -8.900 4.847 21.339 1.00 92.62 276 LEU A CA 1
ATOM 2120 C C . LEU A 1 276 ? -9.145 6.162 22.088 1.00 92.62 276 LEU A C 1
ATOM 2122 O O . LEU A 1 276 ? -10.251 6.325 22.615 1.00 92.62 276 LEU A O 1
ATOM 2126 N N . GLU A 1 277 ? -8.132 7.030 22.152 1.00 84.81 277 GLU A N 1
ATOM 2127 C CA . GLU A 1 277 ? -8.185 8.403 22.678 1.00 84.81 277 GLU A CA 1
ATOM 2128 C C . GLU A 1 277 ? -8.891 9.349 21.696 1.00 84.81 277 GLU A C 1
ATOM 2130 O O . GLU A 1 277 ? -9.742 10.134 22.176 1.00 84.81 277 GLU A O 1
#

Secondary structure (DSSP, 8-state):
--THHHHTSHHHHHHHHHHHHHHTS---S-HHHHHHHHHHHHHHHHHHHHHTS-S-S-----------S----------------------------HHHHHHHHHH-S----TTT----S-----------PPPHHHHHHHHHHHHHHHHH--GGGHHHHHHHHHHHHHHHHHH---HHHHHHHHHHHHHHHHHHGGGGGGGHHHHHHHHHHHHH--S-HHHHHHHHHHHHHHHTS-HHHHHHHGGGHHHHHHHHHHHHHH-S-HHHHHHHHHTT-